Protein AF-F7NVL4-F1 (afdb_monomer)

Nearest PDB structures (foldseek):
  7sqc-assembly1_1H  TM=3.512E-01  e=6.253E+00  Chlamydomonas reinhardtii

Secondary structure (DSSP, 8-state):
------------------HHHHHHHHHHHHHHHHHHHHHHHHHHHHHHHHHHHHTTS--HHHHHHHHHHHHHHHHHHHHHHHTPPP-HHHHHHHHHHHHHHHHHHHHTTTGGGTT---TTHHHHHHHHHHHHHHHHHHHHHHHHHHHHHHTT--TTT--HHHHHHHHHHHHHHHHHHHHHHTT--

Solvent-accessible surface area (backbone atoms only — not comparable to full-atom values): 10406 Å² total; per-residue (Å²): 134,90,82,87,89,83,84,87,84,81,88,74,74,78,77,82,82,57,69,66,62,56,51,52,49,52,52,54,52,48,52,54,53,51,51,48,49,53,54,47,50,52,52,28,53,54,44,11,52,53,26,21,56,44,29,65,56,96,42,82,70,58,37,54,53,54,43,50,51,46,48,52,52,49,52,44,53,48,22,58,74,68,73,44,82,76,50,69,69,47,48,52,52,44,52,51,48,46,49,63,72,39,43,70,69,68,52,70,77,54,70,82,59,69,74,46,82,44,89,78,65,30,56,58,58,47,28,55,49,36,13,34,50,38,7,5,50,39,26,9,54,40,53,51,50,49,54,40,42,74,73,72,50,53,68,86,74,65,5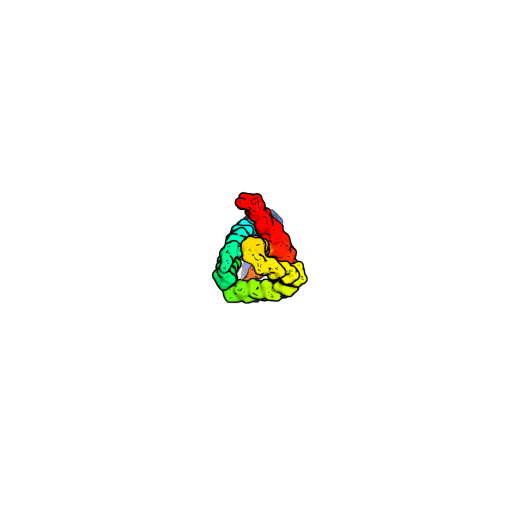5,52,81,80,43,48,66,59,33,54,54,35,25,57,51,20,36,53,55,42,52,53,62,62,74,80,109

Structure (mmCIF, N/CA/C/O backbone):
data_AF-F7NVL4-F1
#
_entry.id   AF-F7NVL4-F1
#
loop_
_atom_site.group_PDB
_atom_site.id
_atom_site.type_symbol
_atom_site.label_atom_id
_atom_site.label_alt_id
_atom_site.label_comp_id
_atom_site.label_asym_id
_atom_site.label_entity_id
_atom_site.label_seq_id
_atom_site.pdbx_PDB_ins_code
_atom_site.Cartn_x
_atom_site.Cartn_y
_atom_site.Cartn_z
_atom_site.occupancy
_atom_site.B_iso_or_equiv
_atom_site.auth_seq_id
_atom_site.auth_comp_id
_atom_site.auth_asym_id
_atom_site.auth_atom_id
_atom_site.pdbx_PDB_model_num
ATOM 1 N N . MET A 1 1 ? -62.373 -8.775 58.677 1.00 40.28 1 MET A N 1
ATOM 2 C CA . MET A 1 1 ? -60.902 -8.661 58.620 1.00 40.28 1 MET A CA 1
ATOM 3 C C . MET A 1 1 ? -60.570 -8.163 57.212 1.00 40.28 1 MET A C 1
ATOM 5 O O . MET A 1 1 ? -60.833 -8.901 56.279 1.00 40.28 1 MET A O 1
ATOM 9 N N . THR A 1 2 ? -60.452 -6.839 56.996 1.00 40.50 2 THR A N 1
ATOM 10 C CA . THR A 1 2 ? -59.167 -6.074 56.936 1.00 40.50 2 THR A CA 1
ATOM 11 C C . THR A 1 2 ? -58.253 -6.607 55.821 1.00 40.50 2 THR A C 1
ATOM 13 O O . THR A 1 2 ? -57.966 -7.793 55.857 1.00 40.50 2 THR A O 1
ATOM 16 N N . ASN A 1 3 ? -57.697 -5.898 54.831 1.00 35.91 3 ASN A N 1
ATOM 17 C CA . ASN A 1 3 ? -57.503 -4.490 54.429 1.00 35.91 3 ASN A CA 1
ATOM 18 C C . ASN A 1 3 ? -57.054 -4.545 52.931 1.00 35.91 3 ASN A C 1
ATOM 20 O O . ASN A 1 3 ? -56.389 -5.502 52.559 1.00 35.91 3 ASN A O 1
ATOM 24 N N . ALA A 1 4 ? -57.566 -3.724 52.004 1.00 42.12 4 ALA A N 1
ATOM 25 C CA . ALA A 1 4 ? -57.035 -2.439 51.497 1.00 42.12 4 ALA A CA 1
ATOM 26 C C . ALA A 1 4 ? -55.799 -2.474 50.547 1.00 42.12 4 ALA A C 1
ATOM 28 O O . ALA A 1 4 ? -54.741 -2.936 50.953 1.00 42.12 4 ALA A O 1
ATOM 29 N N . LYS A 1 5 ? -55.939 -1.761 49.397 1.00 41.91 5 LYS A N 1
ATOM 30 C CA . LYS A 1 5 ? -54.903 -1.063 48.568 1.00 41.91 5 LYS A CA 1
ATOM 31 C C . LYS A 1 5 ? -53.938 -1.960 47.744 1.00 41.91 5 LYS A C 1
ATOM 33 O O . LYS A 1 5 ? -53.517 -2.982 48.246 1.00 41.91 5 LYS A O 1
ATOM 38 N N . THR A 1 6 ? -53.535 -1.704 46.485 1.00 40.12 6 THR A N 1
ATOM 39 C CA . THR A 1 6 ? -53.201 -0.468 45.729 1.00 40.12 6 THR A CA 1
ATOM 40 C C . THR A 1 6 ? -52.956 -0.792 44.228 1.00 40.12 6 THR A C 1
ATOM 42 O O . THR A 1 6 ? -52.369 -1.823 43.930 1.00 40.12 6 THR A O 1
ATOM 45 N N . ALA A 1 7 ? -53.373 0.126 43.342 1.00 37.78 7 ALA A N 1
ATOM 46 C CA . ALA A 1 7 ? -52.841 0.579 42.031 1.00 37.78 7 ALA A CA 1
ATOM 47 C C . ALA A 1 7 ? -51.792 -0.226 41.192 1.00 37.78 7 ALA A C 1
ATOM 49 O O . ALA A 1 7 ? -50.692 -0.481 41.666 1.00 37.78 7 ALA A O 1
ATOM 50 N N . THR A 1 8 ? -52.184 -0.496 39.923 1.00 46.06 8 THR A N 1
ATOM 51 C CA . THR A 1 8 ? -51.547 -0.364 38.561 1.00 46.06 8 THR A CA 1
ATOM 52 C C . THR A 1 8 ? -50.021 -0.107 38.407 1.00 46.06 8 THR A C 1
ATOM 54 O O . THR A 1 8 ? -49.471 0.537 39.294 1.00 46.06 8 THR A O 1
ATOM 57 N N . PRO A 1 9 ? -49.326 -0.462 37.275 1.00 46.94 9 PRO A N 1
ATOM 58 C CA . PRO A 1 9 ? -49.705 -0.064 35.897 1.00 46.94 9 PRO A CA 1
ATOM 59 C C . PRO A 1 9 ? -49.280 -0.965 34.690 1.00 46.94 9 PRO A C 1
ATOM 61 O O . PRO A 1 9 ? -48.388 -1.800 34.768 1.00 46.94 9 PRO A O 1
ATOM 64 N N . ASP A 1 10 ? -49.948 -0.717 33.557 1.00 39.06 10 ASP A N 1
ATOM 65 C CA . ASP A 1 10 ? -49.366 -0.553 32.209 1.00 39.06 10 ASP A CA 1
ATOM 66 C C . ASP A 1 10 ? -48.523 -1.698 31.609 1.00 39.06 10 ASP A C 1
ATOM 68 O O . ASP A 1 10 ? -47.296 -1.747 31.693 1.00 39.06 10 ASP A O 1
ATOM 72 N N . THR A 1 11 ? -49.208 -2.603 30.903 1.00 40.28 11 THR A N 1
ATOM 73 C CA . THR A 1 11 ? -48.591 -3.407 29.843 1.00 40.28 11 THR A CA 1
ATOM 74 C C . THR A 1 11 ? -48.327 -2.484 28.656 1.00 40.28 11 THR A C 1
ATOM 76 O O . THR A 1 11 ? -49.149 -2.379 27.751 1.00 40.28 11 THR A O 1
ATOM 79 N N . ALA A 1 12 ? -47.186 -1.793 28.688 1.00 37.97 12 ALA A N 1
ATOM 80 C CA . ALA A 1 12 ? -46.678 -1.047 27.550 1.00 37.97 12 ALA A CA 1
ATOM 81 C C . ALA A 1 12 ? -46.397 -2.032 26.407 1.00 37.97 12 ALA A C 1
ATOM 83 O O . ALA A 1 12 ? -45.397 -2.756 26.393 1.00 37.97 12 ALA A O 1
ATOM 84 N N . GLU A 1 13 ? -47.329 -2.069 25.461 1.00 44.28 13 GLU A N 1
ATOM 85 C CA . GLU A 1 13 ? -47.136 -2.595 24.122 1.00 44.28 13 GLU A CA 1
ATOM 86 C C . GLU A 1 13 ? -45.814 -2.043 23.586 1.00 44.28 13 GLU A C 1
ATOM 88 O O . GLU A 1 13 ? -45.636 -0.838 23.416 1.00 44.28 13 GLU A O 1
ATOM 93 N N . THR A 1 14 ? -44.846 -2.928 23.361 1.00 44.28 14 THR A N 1
ATOM 94 C CA . THR A 1 14 ? -43.640 -2.578 22.614 1.00 44.28 14 THR A CA 1
ATOM 95 C C . THR A 1 14 ? -44.103 -2.192 21.209 1.00 44.28 14 THR A C 1
ATOM 97 O O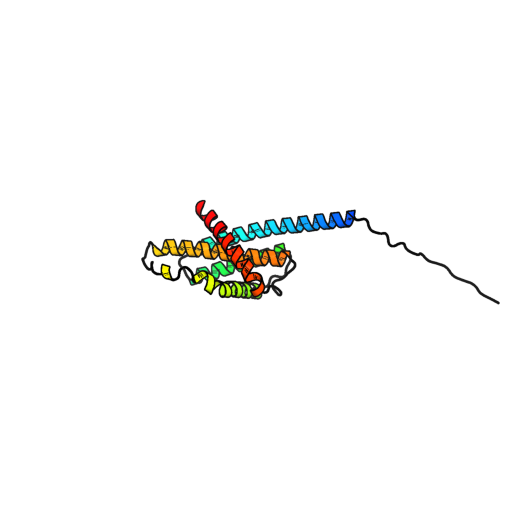 . THR A 1 14 ? -44.603 -3.072 20.502 1.00 44.28 14 THR A O 1
ATOM 100 N N . PRO A 1 15 ? -43.990 -0.925 20.766 1.00 47.47 15 PRO A N 1
ATOM 101 C CA . PRO A 1 15 ? -44.404 -0.589 19.421 1.00 47.47 15 PRO A CA 1
ATOM 102 C C . PRO A 1 15 ? -43.377 -1.212 18.481 1.00 47.47 15 PRO A C 1
ATOM 104 O O . PRO A 1 15 ? -42.202 -0.838 18.484 1.00 47.47 15 PRO A O 1
ATOM 107 N N . LEU A 1 16 ? -43.830 -2.181 17.689 1.00 51.97 16 LEU A N 1
ATOM 108 C CA . LEU A 1 16 ? -43.172 -2.632 16.470 1.00 51.97 16 LEU A CA 1
ATOM 109 C C . LEU A 1 16 ? -42.871 -1.394 15.610 1.00 51.97 16 LEU A C 1
ATOM 111 O O . LEU A 1 16 ? -43.758 -0.861 14.946 1.00 51.97 16 LEU A O 1
ATOM 115 N N . LYS A 1 17 ? -41.630 -0.900 15.650 1.00 52.94 17 LYS A N 1
ATOM 116 C CA . LYS A 1 17 ? -41.171 0.175 14.768 1.00 52.94 17 LYS A CA 1
ATOM 117 C C . LYS A 1 17 ? -40.921 -0.385 13.363 1.00 52.94 17 LYS A C 1
ATOM 119 O O . LYS A 1 17 ? -39.893 -0.983 13.072 1.00 52.94 17 LYS A O 1
ATOM 124 N N . THR A 1 18 ? -41.974 -0.244 12.565 1.00 56.81 18 THR A N 1
ATOM 125 C CA . THR A 1 18 ? -42.145 -0.165 11.107 1.00 56.81 18 THR A CA 1
ATOM 126 C C . THR A 1 18 ? -40.879 -0.182 10.230 1.00 56.81 18 THR A C 1
ATOM 128 O O . THR A 1 18 ? -39.996 0.661 10.362 1.00 56.81 18 THR A O 1
ATOM 131 N N . GLY A 1 19 ? -40.859 -1.077 9.230 1.00 57.38 19 GLY A N 1
ATOM 132 C CA . GLY A 1 19 ? -39.749 -1.326 8.292 1.00 57.38 19 GLY A CA 1
ATOM 133 C C . GLY A 1 19 ? -39.229 -0.136 7.468 1.00 57.38 19 GLY A C 1
ATOM 134 O O . GLY A 1 19 ? -38.111 -0.211 6.971 1.00 57.38 19 GLY A O 1
ATOM 135 N N . ALA A 1 20 ? -39.950 0.985 7.399 1.00 58.03 20 ALA A N 1
ATOM 136 C CA . ALA A 1 20 ? -39.504 2.193 6.697 1.00 58.03 20 ALA A CA 1
ATOM 137 C C . ALA A 1 20 ? -38.276 2.865 7.355 1.00 58.03 20 ALA A C 1
ATOM 139 O O . ALA A 1 20 ? -37.401 3.378 6.661 1.00 58.03 20 ALA A O 1
ATOM 140 N N . GLU A 1 21 ? -38.161 2.824 8.689 1.00 59.00 21 GLU A N 1
ATOM 141 C CA . GLU A 1 21 ? -36.993 3.373 9.405 1.00 59.00 21 GLU A CA 1
ATOM 142 C C . GLU A 1 21 ? -35.744 2.493 9.204 1.00 59.00 21 GLU A C 1
ATOM 144 O O . GLU A 1 21 ? -34.621 2.996 9.120 1.00 59.00 21 GLU A O 1
ATOM 149 N N . ALA A 1 22 ? -35.936 1.175 9.072 1.00 60.22 22 ALA A N 1
ATOM 150 C CA . ALA A 1 22 ? -34.866 0.228 8.767 1.00 60.22 22 ALA A CA 1
ATOM 151 C C . ALA A 1 22 ? -34.377 0.374 7.315 1.00 60.22 22 ALA A C 1
ATOM 153 O O . ALA A 1 22 ? -33.172 0.401 7.079 1.00 60.22 22 ALA A O 1
ATOM 154 N N . GLU A 1 23 ? -35.290 0.545 6.356 1.00 61.62 23 GLU A N 1
ATOM 155 C CA . GLU A 1 23 ? -34.968 0.785 4.942 1.00 61.62 23 GLU A CA 1
ATOM 156 C C . GLU A 1 23 ? -34.217 2.111 4.737 1.00 61.62 23 GLU A C 1
ATOM 158 O O . GLU A 1 23 ? -33.218 2.155 4.016 1.00 61.62 23 GLU A O 1
ATOM 163 N N . GLN A 1 24 ? -34.622 3.177 5.435 1.00 67.31 24 GLN A N 1
ATOM 164 C CA . GLN A 1 24 ? -33.960 4.481 5.368 1.00 67.31 24 GLN A CA 1
ATOM 165 C C . GLN A 1 24 ? -32.568 4.474 6.018 1.00 67.31 24 GLN A C 1
ATOM 167 O O . GLN A 1 24 ? -31.640 5.109 5.504 1.00 67.31 24 GLN A O 1
ATOM 172 N N . LYS A 1 25 ? -32.382 3.726 7.115 1.00 69.56 25 LYS A N 1
ATOM 173 C CA . LYS A 1 25 ? -31.061 3.524 7.725 1.00 69.56 25 LYS A CA 1
ATOM 174 C C . LYS A 1 25 ? -30.133 2.762 6.779 1.00 69.56 25 LYS A C 1
ATOM 176 O O . LYS A 1 25 ? -28.999 3.186 6.595 1.00 69.56 25 LYS A O 1
ATOM 181 N N . VAL A 1 26 ? -30.624 1.702 6.134 1.00 73.12 26 VAL A N 1
ATOM 182 C CA . VAL A 1 26 ? -29.843 0.911 5.170 1.00 73.12 26 VAL A CA 1
ATOM 183 C C . VAL A 1 26 ? -29.441 1.751 3.954 1.00 73.12 26 VAL A C 1
ATOM 185 O O . VAL A 1 26 ? -28.270 1.737 3.591 1.00 73.12 26 VAL A O 1
ATOM 188 N N . GLN A 1 27 ? -30.347 2.551 3.383 1.00 71.38 27 GLN A N 1
ATOM 189 C CA . GLN A 1 27 ? -30.032 3.430 2.246 1.00 71.38 27 GLN A CA 1
ATOM 190 C C . GLN A 1 27 ? -29.035 4.540 2.601 1.00 71.38 27 GLN A C 1
ATOM 192 O O . GLN A 1 27 ? -28.121 4.822 1.830 1.00 71.38 27 GLN A O 1
ATOM 197 N N . THR A 1 28 ? -29.174 5.154 3.779 1.00 73.56 28 THR A N 1
ATOM 198 C CA . THR A 1 28 ? -28.249 6.204 4.236 1.00 73.56 28 THR A CA 1
ATOM 199 C C . THR A 1 28 ? -26.859 5.628 4.512 1.00 73.56 28 THR A C 1
ATOM 201 O O . THR A 1 28 ? -25.849 6.227 4.157 1.00 73.56 28 THR A O 1
ATOM 204 N N . GLU A 1 29 ? -26.795 4.441 5.114 1.00 69.75 29 GLU A N 1
ATOM 205 C CA . GLU A 1 29 ? -25.545 3.741 5.415 1.00 69.75 29 GLU A CA 1
ATOM 206 C C . GLU A 1 29 ? -24.859 3.245 4.129 1.00 69.75 29 GLU A C 1
ATOM 208 O O . GLU A 1 29 ? -23.649 3.404 3.987 1.00 69.75 29 GLU A O 1
ATOM 213 N N . GLN A 1 30 ? -25.624 2.758 3.144 1.00 66.88 30 GLN A N 1
ATOM 214 C CA . GLN A 1 30 ? -25.121 2.386 1.815 1.00 66.88 30 GLN A CA 1
ATOM 215 C C . GLN A 1 30 ? -24.569 3.587 1.036 1.00 66.88 30 GLN A C 1
ATOM 217 O O . GLN A 1 30 ? -23.455 3.500 0.527 1.00 66.88 30 GLN A O 1
ATOM 222 N N . ALA A 1 31 ? -25.284 4.716 1.000 1.00 68.00 31 ALA A N 1
ATOM 223 C CA . ALA A 1 31 ? -24.820 5.926 0.316 1.00 68.00 31 ALA A CA 1
ATOM 224 C C . ALA A 1 31 ? -23.519 6.481 0.927 1.00 68.00 31 ALA A C 1
ATOM 226 O O . ALA A 1 31 ? -22.616 6.893 0.206 1.00 68.00 31 ALA A O 1
ATOM 227 N N . VAL A 1 32 ? -23.382 6.433 2.258 1.00 71.94 32 VAL A N 1
ATOM 228 C CA . VAL A 1 32 ? -22.152 6.851 2.955 1.00 71.94 32 VAL A CA 1
ATOM 229 C C . VAL A 1 32 ? -20.982 5.901 2.669 1.00 71.94 32 VAL A C 1
ATOM 231 O O . VAL A 1 32 ? -19.838 6.347 2.588 1.00 71.94 32 VAL A O 1
ATOM 234 N N . VAL A 1 33 ? -21.233 4.596 2.530 1.00 73.56 33 VAL A N 1
ATOM 235 C CA . VAL A 1 33 ? -20.196 3.617 2.160 1.00 73.56 33 VAL A CA 1
ATOM 236 C C . VAL A 1 33 ? -19.752 3.806 0.707 1.00 73.56 33 VAL A C 1
ATOM 238 O O . VAL A 1 33 ? -18.557 3.736 0.427 1.00 73.56 33 VAL A O 1
ATOM 241 N N . GLU A 1 34 ? -20.687 4.076 -0.203 1.00 74.44 34 GLU A N 1
ATOM 242 C CA . GLU A 1 34 ? -20.402 4.320 -1.620 1.00 74.44 34 GLU A CA 1
ATOM 243 C C . GLU A 1 34 ? -19.575 5.601 -1.828 1.00 74.44 34 GLU A C 1
ATOM 245 O O . GLU A 1 34 ? -18.561 5.563 -2.526 1.00 74.44 34 GLU A O 1
ATOM 250 N N . ASP A 1 35 ? -19.924 6.692 -1.138 1.00 76.81 35 ASP A N 1
ATOM 251 C CA . ASP A 1 35 ? -19.198 7.971 -1.193 1.00 76.81 35 ASP A CA 1
ATOM 252 C C . ASP A 1 35 ? -17.752 7.841 -0.676 1.00 76.81 35 ASP A C 1
ATOM 254 O O . ASP A 1 35 ? -16.789 8.186 -1.366 1.00 76.81 35 ASP A O 1
ATOM 258 N N . LYS A 1 36 ? -17.569 7.198 0.488 1.00 83.81 36 LYS A N 1
ATOM 259 C CA . LYS A 1 36 ? -16.231 6.883 1.026 1.00 83.81 36 LYS A CA 1
ATOM 260 C C . LYS A 1 36 ? -15.409 6.009 0.083 1.00 83.81 36 LYS A C 1
ATOM 262 O O . LYS A 1 36 ? -14.192 6.169 -0.002 1.00 83.81 36 LYS A O 1
ATOM 267 N N . SER A 1 37 ? -16.055 5.072 -0.613 1.00 83.06 37 SER A N 1
ATOM 268 C CA . SER A 1 37 ? -15.380 4.195 -1.570 1.00 83.06 37 SER A CA 1
ATOM 269 C C . SER A 1 37 ? -14.854 4.984 -2.770 1.00 83.06 37 SER A C 1
ATOM 271 O O . SER A 1 37 ? -13.703 4.793 -3.166 1.00 83.06 37 SER A O 1
ATOM 273 N N . ALA A 1 38 ? -15.648 5.916 -3.304 1.00 88.81 38 ALA A N 1
ATOM 274 C CA . ALA A 1 38 ? -15.247 6.776 -4.413 1.00 88.81 38 ALA A CA 1
ATOM 275 C C . ALA A 1 38 ? -14.080 7.707 -4.037 1.00 88.81 38 ALA A C 1
ATOM 277 O O . ALA A 1 38 ? -13.087 7.770 -4.771 1.00 88.81 38 ALA A O 1
ATOM 278 N N . GLU A 1 39 ? -14.156 8.362 -2.872 1.00 92.56 39 GLU A N 1
ATOM 279 C CA . GLU A 1 39 ? -13.087 9.221 -2.344 1.00 92.56 39 GLU A CA 1
ATOM 280 C C . GLU A 1 39 ? -11.779 8.433 -2.161 1.00 92.56 39 GLU A C 1
ATOM 282 O O . GLU A 1 39 ? -10.713 8.828 -2.650 1.00 92.56 39 GLU A O 1
ATOM 287 N N . ALA A 1 40 ? -11.862 7.263 -1.521 1.00 94.25 40 ALA A N 1
ATOM 288 C CA . ALA A 1 40 ? -10.717 6.389 -1.313 1.00 94.25 40 ALA A CA 1
ATOM 289 C C . ALA A 1 40 ? -10.094 5.931 -2.640 1.00 94.25 40 ALA A C 1
ATOM 291 O O . ALA A 1 40 ? -8.869 5.881 -2.776 1.00 94.25 40 ALA A O 1
ATOM 292 N N . GLU A 1 41 ? -10.906 5.615 -3.649 1.00 94.25 41 GLU A N 1
ATOM 293 C CA . GLU A 1 41 ? -10.399 5.220 -4.959 1.00 94.25 41 GLU A CA 1
ATOM 294 C C . GLU A 1 41 ? -9.639 6.332 -5.688 1.00 94.25 41 GLU A C 1
ATOM 296 O O . GLU A 1 41 ? -8.590 6.066 -6.289 1.00 94.25 41 GLU A O 1
ATOM 301 N N . GLU A 1 42 ? -10.151 7.563 -5.665 1.00 95.12 42 GLU A N 1
ATOM 302 C CA . GLU A 1 42 ? -9.453 8.714 -6.238 1.00 95.12 42 GLU A CA 1
ATOM 303 C C . GLU A 1 42 ? -8.102 8.921 -5.548 1.00 95.12 42 GLU A C 1
ATOM 305 O O . GLU A 1 42 ? -7.063 9.062 -6.208 1.00 95.12 42 GLU A O 1
ATOM 310 N N . LEU A 1 43 ? -8.103 8.845 -4.218 1.00 96.38 43 LEU A N 1
ATOM 311 C CA . LEU A 1 43 ? -6.913 8.994 -3.400 1.00 96.38 43 LEU A CA 1
ATOM 312 C C . LEU A 1 43 ? -5.843 7.952 -3.749 1.00 96.38 43 LEU A C 1
ATOM 314 O O . LEU A 1 43 ? -4.669 8.301 -3.925 1.00 96.38 43 LEU A O 1
ATOM 318 N N . ILE A 1 44 ? -6.244 6.689 -3.912 1.00 97.44 44 ILE A N 1
ATOM 319 C CA . ILE A 1 44 ? -5.351 5.592 -4.306 1.00 97.44 44 ILE A CA 1
ATOM 320 C C . ILE A 1 44 ? -4.768 5.841 -5.695 1.00 97.44 44 ILE A C 1
ATOM 322 O O . ILE A 1 44 ? -3.554 5.717 -5.881 1.00 97.44 44 ILE A O 1
ATOM 326 N N . ARG A 1 45 ? -5.596 6.219 -6.679 1.00 95.56 45 ARG A N 1
ATOM 327 C CA . ARG A 1 45 ? -5.133 6.504 -8.049 1.00 95.56 45 ARG A CA 1
ATOM 328 C C . ARG A 1 45 ? -4.097 7.627 -8.056 1.00 95.56 45 ARG A C 1
ATOM 330 O O . ARG A 1 45 ? -3.019 7.459 -8.626 1.00 95.56 45 ARG A O 1
ATOM 337 N N . LYS A 1 46 ? -4.366 8.721 -7.342 1.00 95.62 46 LYS A N 1
ATOM 338 C CA . LYS A 1 46 ? -3.454 9.865 -7.217 1.00 95.62 46 LYS A CA 1
ATOM 339 C C . LYS A 1 46 ? -2.089 9.471 -6.647 1.00 95.62 46 LYS A C 1
ATOM 341 O O . LYS A 1 46 ? -1.061 9.821 -7.227 1.00 95.62 46 LYS A O 1
ATOM 346 N N . HIS A 1 47 ? -2.058 8.721 -5.545 1.00 96.06 47 HIS A N 1
ATOM 347 C CA . HIS A 1 47 ? -0.796 8.283 -4.935 1.00 96.06 47 HIS A CA 1
ATOM 348 C C . HIS A 1 47 ? -0.069 7.247 -5.791 1.00 96.06 47 HIS A C 1
ATOM 350 O O . HIS A 1 47 ? 1.157 7.256 -5.850 1.00 96.06 47 HIS A O 1
ATOM 356 N N . SER A 1 48 ? -0.807 6.408 -6.519 1.00 94.62 48 SER A N 1
ATOM 357 C CA . SER A 1 48 ? -0.228 5.462 -7.477 1.00 94.62 48 SER A CA 1
ATOM 358 C C . SER A 1 48 ? 0.495 6.186 -8.616 1.00 94.62 48 SER A C 1
ATOM 360 O O . SER A 1 48 ? 1.601 5.800 -8.987 1.00 94.62 48 SER A O 1
ATOM 362 N N . TYR A 1 49 ? -0.074 7.274 -9.138 1.00 93.50 49 TYR A N 1
ATOM 363 C CA . TYR A 1 49 ? 0.592 8.097 -10.151 1.00 93.50 49 TYR A CA 1
ATOM 364 C C . TYR A 1 49 ? 1.793 8.859 -9.588 1.00 93.50 49 TYR A C 1
ATOM 366 O O . TYR A 1 49 ? 2.847 8.884 -10.221 1.00 93.50 49 TYR A O 1
ATOM 374 N N . ALA A 1 50 ? 1.682 9.402 -8.372 1.00 92.00 50 ALA A N 1
ATOM 375 C CA . ALA A 1 50 ? 2.818 10.025 -7.695 1.00 92.00 50 ALA A CA 1
ATOM 376 C C . ALA A 1 50 ? 3.977 9.028 -7.497 1.00 92.00 50 ALA A C 1
ATOM 378 O O . ALA A 1 50 ? 5.125 9.342 -7.808 1.00 92.00 50 ALA A O 1
ATOM 379 N N . ALA A 1 51 ? 3.676 7.802 -7.057 1.00 90.25 51 ALA A N 1
ATOM 380 C CA . ALA A 1 51 ? 4.655 6.728 -6.900 1.00 90.25 51 ALA A CA 1
ATOM 381 C C . ALA A 1 51 ? 5.293 6.318 -8.235 1.00 90.25 51 ALA A C 1
ATOM 383 O O . ALA A 1 51 ? 6.501 6.090 -8.300 1.00 90.25 51 ALA A O 1
ATOM 384 N N . ALA A 1 52 ? 4.510 6.271 -9.316 1.00 88.38 52 ALA A N 1
ATOM 385 C CA . ALA A 1 52 ? 5.044 6.020 -10.649 1.00 88.38 52 ALA A CA 1
ATOM 386 C C . ALA A 1 52 ? 6.032 7.112 -11.099 1.00 88.38 52 ALA A C 1
ATOM 388 O O . ALA A 1 52 ? 7.027 6.802 -11.755 1.00 88.38 52 ALA A O 1
ATOM 389 N N . GLY A 1 53 ? 5.798 8.368 -10.702 1.00 85.25 53 GLY A N 1
ATOM 390 C CA . GLY A 1 53 ? 6.709 9.487 -10.950 1.00 85.25 53 GLY A CA 1
ATOM 391 C C . GLY A 1 53 ? 8.033 9.390 -10.183 1.00 85.25 53 GLY A C 1
ATOM 392 O O . GLY A 1 53 ? 9.077 9.709 -10.745 1.00 85.25 53 GLY A O 1
ATOM 393 N N . VAL A 1 54 ? 8.022 8.892 -8.939 1.00 80.06 54 VAL A N 1
ATOM 394 C CA . VAL A 1 54 ? 9.254 8.696 -8.142 1.00 80.06 54 VAL A CA 1
ATOM 395 C C . VAL A 1 54 ? 10.200 7.687 -8.795 1.00 80.06 54 VAL A C 1
ATOM 397 O O . VAL A 1 54 ? 11.407 7.895 -8.773 1.00 80.06 54 VAL A O 1
ATOM 400 N N . GLY A 1 55 ? 9.672 6.656 -9.465 1.00 65.69 55 GLY A N 1
ATOM 401 C CA . GLY A 1 55 ? 10.474 5.657 -10.190 1.00 65.69 55 GLY A CA 1
ATOM 402 C C . GLY A 1 55 ? 11.302 6.194 -11.372 1.00 65.69 55 GLY A C 1
ATOM 403 O O . GLY A 1 55 ? 12.019 5.420 -12.005 1.00 65.69 55 GLY A O 1
ATOM 404 N N . LEU A 1 56 ? 11.202 7.493 -11.683 1.00 67.31 56 LEU A N 1
ATOM 405 C CA . LEU A 1 56 ? 11.996 8.180 -12.705 1.00 67.31 56 LEU A CA 1
ATOM 406 C C . LEU A 1 56 ? 13.268 8.840 -12.146 1.00 67.31 56 LEU A C 1
ATOM 408 O O . LEU A 1 56 ? 14.113 9.277 -12.929 1.00 67.31 56 LEU A O 1
ATOM 412 N N . ILE A 1 57 ? 13.409 8.938 -10.821 1.00 68.81 57 ILE A N 1
ATOM 413 C CA . ILE A 1 57 ? 14.594 9.510 -10.177 1.00 68.81 57 ILE A CA 1
ATOM 414 C C . ILE A 1 57 ? 15.684 8.423 -10.144 1.00 68.81 57 ILE A C 1
ATOM 416 O O . ILE A 1 57 ? 15.432 7.319 -9.683 1.00 68.81 57 ILE A O 1
ATOM 420 N N . PRO A 1 58 ? 16.905 8.670 -10.651 1.00 60.25 58 PRO A N 1
ATOM 421 C CA . PRO A 1 58 ? 17.952 7.650 -10.712 1.00 60.25 58 PRO A CA 1
ATOM 422 C C . PRO A 1 58 ? 18.769 7.571 -9.405 1.00 60.25 58 PRO A C 1
ATOM 424 O O . PRO A 1 58 ? 19.999 7.511 -9.456 1.00 60.25 58 PRO A O 1
ATOM 427 N N . ILE A 1 59 ? 18.128 7.619 -8.225 1.00 71.69 59 ILE A N 1
ATOM 428 C CA . ILE A 1 59 ? 18.820 7.594 -6.921 1.00 71.69 59 ILE A CA 1
ATOM 429 C C . ILE A 1 59 ? 18.227 6.488 -6.025 1.00 71.69 59 ILE A C 1
ATOM 431 O O . ILE A 1 59 ? 17.300 6.749 -5.256 1.00 71.69 59 ILE A O 1
ATOM 435 N N . PRO A 1 60 ? 18.838 5.285 -6.003 1.00 59.03 60 PRO A N 1
ATOM 436 C CA . PRO A 1 60 ? 18.251 4.080 -5.405 1.00 59.03 60 PRO A CA 1
ATOM 437 C C . PRO A 1 60 ? 17.715 4.216 -3.970 1.00 59.03 60 PRO A C 1
ATOM 439 O O . PRO A 1 60 ? 16.708 3.607 -3.618 1.00 59.03 60 PRO A O 1
ATOM 442 N N . TRP A 1 61 ? 18.381 5.002 -3.119 1.00 68.50 61 TRP A N 1
ATOM 443 C CA . TRP A 1 61 ? 17.975 5.188 -1.719 1.00 68.50 61 TRP A CA 1
ATOM 444 C C . TRP A 1 61 ? 16.849 6.210 -1.548 1.00 68.50 61 TRP A C 1
ATOM 446 O O . TRP A 1 61 ? 15.995 6.054 -0.676 1.00 68.50 61 TRP A O 1
ATOM 456 N N . VAL A 1 62 ? 16.842 7.251 -2.381 1.00 68.94 62 VAL A N 1
ATOM 457 C CA . VAL A 1 62 ? 15.827 8.311 -2.336 1.00 68.94 62 VAL A CA 1
ATOM 458 C C . VAL A 1 62 ? 14.497 7.770 -2.843 1.00 68.94 62 VAL A C 1
ATOM 460 O O . VAL A 1 62 ? 13.458 8.067 -2.256 1.00 68.94 62 VAL A O 1
ATOM 463 N N . ASP A 1 63 ? 14.539 6.903 -3.852 1.00 71.19 63 ASP A N 1
ATOM 464 C CA . ASP A 1 63 ? 13.347 6.304 -4.445 1.00 71.19 63 ASP A CA 1
ATOM 465 C C . ASP A 1 63 ? 12.576 5.469 -3.415 1.00 71.19 63 ASP A C 1
ATOM 467 O O . ASP A 1 63 ? 11.358 5.586 -3.303 1.00 71.19 63 ASP A O 1
ATOM 471 N N . PHE A 1 64 ? 13.275 4.682 -2.588 1.00 77.44 64 PHE A N 1
ATOM 472 C CA . PHE A 1 64 ? 12.635 3.856 -1.560 1.00 77.44 64 PHE A CA 1
ATOM 473 C C . PHE A 1 64 ? 11.990 4.688 -0.443 1.00 77.44 64 PHE A C 1
ATOM 475 O O . PHE A 1 64 ? 10.866 4.401 -0.021 1.00 77.44 64 PHE A O 1
ATOM 482 N N . ILE A 1 65 ? 12.675 5.739 0.022 1.00 84.62 65 ILE A N 1
ATOM 483 C CA . ILE A 1 65 ? 12.143 6.650 1.047 1.00 84.62 65 ILE A CA 1
ATOM 484 C C . ILE A 1 65 ? 10.937 7.410 0.494 1.00 84.62 65 ILE A C 1
ATOM 486 O O . ILE A 1 65 ? 9.902 7.473 1.155 1.00 84.62 65 ILE A O 1
ATOM 490 N N . GLY A 1 66 ? 11.044 7.936 -0.728 1.00 86.38 66 GLY A N 1
ATOM 491 C CA . GLY A 1 66 ? 9.959 8.641 -1.404 1.00 86.38 66 GLY A CA 1
ATOM 492 C C . GLY A 1 66 ? 8.730 7.756 -1.603 1.00 86.38 66 GLY A C 1
ATOM 493 O O . GLY A 1 66 ? 7.624 8.152 -1.242 1.00 86.38 66 GLY A O 1
ATOM 494 N N . LEU A 1 67 ? 8.916 6.529 -2.098 1.00 85.94 67 LEU A N 1
ATOM 495 C CA . LEU A 1 67 ? 7.830 5.559 -2.266 1.00 85.94 67 LEU A CA 1
ATOM 496 C C . LEU A 1 67 ? 7.173 5.196 -0.934 1.00 85.94 67 LEU A C 1
ATOM 498 O O . LEU A 1 67 ? 5.946 5.201 -0.836 1.00 85.94 67 LEU A O 1
ATOM 502 N N . THR A 1 68 ? 7.973 4.931 0.099 1.00 89.38 68 THR A N 1
ATOM 503 C CA . THR A 1 68 ? 7.449 4.615 1.433 1.00 89.38 68 THR A CA 1
ATOM 504 C C . THR A 1 68 ? 6.659 5.796 1.992 1.00 89.38 68 THR A C 1
ATOM 506 O O . THR A 1 68 ? 5.550 5.609 2.482 1.00 89.38 68 THR A O 1
ATOM 509 N N . ALA A 1 69 ? 7.170 7.023 1.864 1.00 92.62 69 ALA A N 1
ATOM 510 C CA . ALA A 1 69 ? 6.472 8.225 2.311 1.00 92.62 69 ALA A CA 1
ATOM 511 C C . ALA A 1 69 ? 5.130 8.415 1.584 1.00 92.62 69 ALA A C 1
ATOM 513 O O . ALA A 1 69 ? 4.125 8.719 2.226 1.00 92.62 69 ALA A O 1
ATOM 514 N N . ILE A 1 70 ? 5.086 8.183 0.267 1.00 94.50 70 ILE A N 1
ATOM 515 C CA . ILE A 1 70 ? 3.848 8.236 -0.526 1.00 94.50 70 ILE A CA 1
ATOM 516 C C . ILE A 1 70 ? 2.841 7.194 -0.034 1.00 94.50 70 ILE A C 1
ATOM 518 O O . ILE A 1 70 ? 1.675 7.524 0.175 1.00 94.50 70 ILE A O 1
ATOM 522 N N . GLN A 1 71 ? 3.278 5.952 0.179 1.00 94.12 71 GLN A N 1
ATOM 523 C CA . GLN A 1 71 ? 2.403 4.871 0.634 1.00 94.12 71 GLN A CA 1
ATOM 524 C C . GLN A 1 71 ? 1.880 5.122 2.052 1.00 94.12 71 GLN A C 1
ATOM 526 O O . GLN A 1 71 ? 0.691 4.964 2.298 1.00 94.12 71 GLN A O 1
ATOM 531 N N . ILE A 1 72 ? 2.730 5.574 2.975 1.00 96.94 72 ILE A N 1
ATOM 532 C CA . ILE A 1 72 ? 2.333 5.890 4.353 1.00 96.94 72 ILE A CA 1
ATOM 533 C C . ILE A 1 72 ? 1.374 7.078 4.399 1.00 96.94 72 ILE A C 1
ATOM 535 O O . ILE A 1 72 ? 0.353 7.004 5.080 1.00 96.94 72 ILE A O 1
ATOM 539 N N . LYS A 1 73 ? 1.632 8.130 3.615 1.00 97.19 73 LYS A N 1
ATOM 540 C CA . LYS A 1 73 ? 0.707 9.260 3.480 1.00 97.19 73 LYS A CA 1
ATOM 541 C C . LYS A 1 73 ? -0.652 8.819 2.934 1.00 97.19 73 LYS A C 1
ATOM 543 O O . LYS A 1 73 ? -1.677 9.226 3.469 1.00 97.19 73 LYS A O 1
ATOM 548 N N . MET A 1 74 ? -0.665 7.957 1.917 1.00 98.06 74 MET A N 1
ATOM 549 C CA . MET A 1 74 ? -1.896 7.388 1.364 1.00 98.06 74 MET A CA 1
ATOM 550 C C . MET A 1 74 ? -2.692 6.625 2.432 1.00 98.06 74 MET A C 1
ATOM 552 O O . MET A 1 74 ? -3.898 6.819 2.551 1.00 98.06 74 MET A O 1
ATOM 556 N N . LEU A 1 75 ? -2.027 5.783 3.233 1.00 97.75 75 LEU A N 1
ATOM 557 C CA . LEU A 1 75 ? -2.682 5.032 4.309 1.00 97.75 75 LEU A CA 1
ATOM 558 C C . LEU A 1 75 ? -3.214 5.935 5.422 1.00 97.75 75 LEU A C 1
ATOM 560 O O . LEU A 1 75 ? -4.282 5.655 5.962 1.00 97.75 75 LEU A O 1
ATOM 564 N N . HIS A 1 76 ? -2.499 7.014 5.743 1.00 97.81 76 HIS A N 1
ATOM 565 C CA . HIS A 1 76 ? -2.972 8.016 6.692 1.00 97.8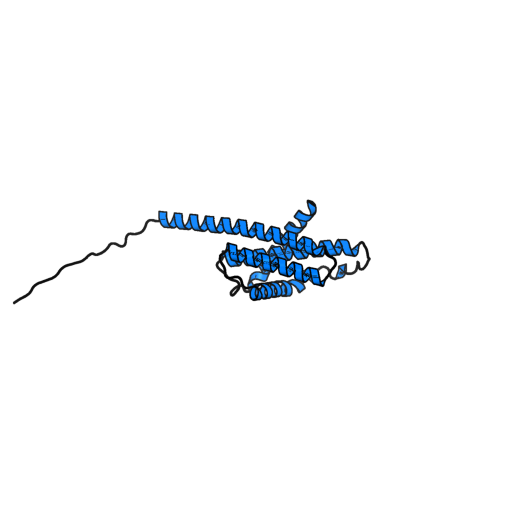1 76 HIS A CA 1
ATOM 566 C C . HIS A 1 76 ? -4.287 8.637 6.218 1.00 97.81 76 HIS A C 1
ATOM 568 O O . HIS A 1 76 ? -5.280 8.587 6.935 1.00 97.81 76 HIS A O 1
ATOM 574 N N . GLN A 1 77 ? -4.342 9.108 4.974 1.00 97.56 77 GLN A N 1
ATOM 575 C CA . GLN A 1 77 ? -5.558 9.728 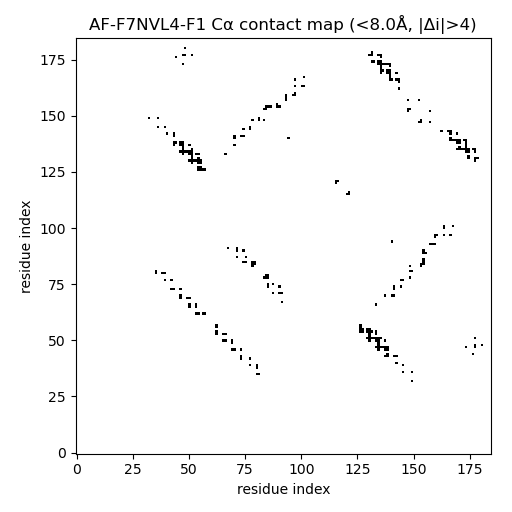4.452 1.00 97.56 77 GLN A CA 1
ATOM 576 C C . GLN A 1 77 ? -6.716 8.731 4.296 1.00 97.56 77 GLN A C 1
ATOM 578 O O . GLN A 1 77 ? -7.847 9.061 4.629 1.00 97.56 77 GLN A O 1
ATOM 583 N N . LEU A 1 78 ? -6.447 7.483 3.886 1.00 96.69 78 LEU A N 1
ATOM 584 C CA . LEU A 1 78 ? -7.471 6.429 3.911 1.00 96.69 78 LEU A CA 1
ATOM 585 C C . LEU A 1 78 ? -8.028 6.229 5.325 1.00 96.69 78 LEU A C 1
ATOM 587 O O . LEU A 1 78 ? -9.235 6.088 5.501 1.00 96.69 78 LEU A O 1
ATOM 591 N N . SER A 1 79 ? -7.168 6.234 6.346 1.00 96.31 79 SER A N 1
ATOM 592 C CA . SER A 1 79 ? -7.628 6.097 7.729 1.00 96.31 79 SER A CA 1
ATOM 593 C C . SER A 1 79 ? -8.523 7.261 8.162 1.00 96.31 79 SER A C 1
ATOM 595 O O . SER A 1 79 ? -9.512 7.026 8.850 1.00 96.31 79 SER A O 1
ATOM 597 N N . GLU A 1 80 ? -8.268 8.483 7.682 1.00 96.25 80 GLU A N 1
ATOM 598 C CA . GLU A 1 80 ? -9.133 9.644 7.925 1.00 96.25 80 GLU A CA 1
ATOM 599 C C . GLU A 1 80 ? -10.514 9.471 7.273 1.00 96.25 80 GLU A C 1
ATOM 601 O O . GLU A 1 80 ? -11.528 9.645 7.954 1.00 96.25 80 GLU A O 1
ATOM 606 N N . THR A 1 81 ? -10.575 9.033 6.006 1.00 94.38 81 THR A N 1
ATOM 607 C CA . THR A 1 81 ? -11.835 8.752 5.285 1.00 94.38 81 THR A CA 1
ATOM 608 C C . THR A 1 81 ? -12.714 7.745 6.044 1.00 94.38 81 THR A C 1
ATOM 610 O O . THR A 1 81 ? -13.936 7.905 6.160 1.00 94.38 81 THR A O 1
ATOM 613 N N . TYR A 1 82 ? -12.097 6.716 6.631 1.00 93.81 82 TYR A N 1
ATOM 614 C CA . TYR A 1 82 ? -12.800 5.681 7.395 1.00 93.81 82 TYR A CA 1
ATOM 615 C C . TYR A 1 82 ? -12.913 5.964 8.902 1.00 93.81 82 TYR A C 1
ATOM 617 O O . TYR A 1 82 ? -13.594 5.212 9.598 1.00 93.81 82 TYR A O 1
ATOM 625 N N . LYS A 1 83 ? -12.336 7.067 9.402 1.00 95.00 83 LYS A N 1
ATOM 626 C CA . LYS A 1 83 ? -12.255 7.427 10.833 1.00 95.00 83 LYS A CA 1
ATOM 627 C C . LYS A 1 83 ? -11.586 6.348 11.699 1.00 95.00 83 LYS A C 1
ATOM 629 O O . LYS A 1 83 ? -12.042 6.050 12.801 1.00 95.00 83 LYS A O 1
ATOM 634 N N . ILE A 1 84 ? -10.509 5.763 11.187 1.00 95.38 84 ILE A N 1
ATOM 635 C CA . ILE A 1 84 ? -9.694 4.738 11.847 1.00 95.38 84 ILE A CA 1
ATOM 636 C C . ILE A 1 84 ? -8.445 5.394 12.436 1.00 95.38 84 ILE A C 1
ATOM 638 O O . ILE A 1 84 ? -7.846 6.269 11.817 1.00 95.38 84 ILE A O 1
ATOM 642 N N . GLU A 1 85 ? -8.024 4.953 13.622 1.00 95.62 85 GLU A N 1
ATOM 643 C CA . GLU A 1 85 ? -6.771 5.412 14.221 1.00 95.62 85 GLU A CA 1
ATOM 644 C C . GLU A 1 85 ? -5.574 5.009 13.350 1.00 95.62 85 GLU A C 1
ATOM 646 O O . GLU A 1 85 ? -5.357 3.832 13.041 1.00 95.62 85 GLU A O 1
ATOM 651 N N . PHE A 1 86 ? -4.790 6.002 12.940 1.00 96.94 86 PHE A N 1
ATOM 652 C CA . PHE A 1 86 ? -3.625 5.776 12.104 1.00 96.94 86 PHE A CA 1
ATOM 653 C C . PHE A 1 86 ? -2.472 5.165 12.901 1.00 96.94 86 PH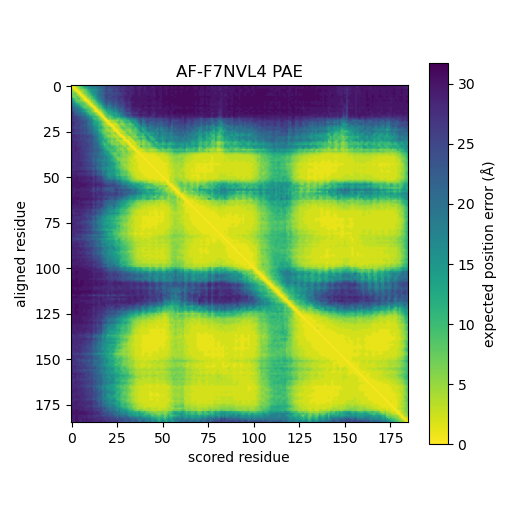E A C 1
ATOM 655 O O . PHE A 1 86 ? -2.073 5.687 13.939 1.00 96.94 86 PHE A O 1
ATOM 662 N N . SER A 1 87 ? -1.869 4.104 12.365 1.00 96.38 87 SER A N 1
ATOM 663 C CA . SER A 1 87 ? -0.649 3.519 12.920 1.00 96.38 87 SER A CA 1
ATOM 664 C C . SER A 1 87 ? 0.423 3.398 11.846 1.00 96.38 87 SER A C 1
ATOM 666 O O . SER A 1 87 ? 0.393 2.495 11.006 1.00 96.38 87 SER A O 1
ATOM 668 N N . GLU A 1 88 ? 1.397 4.304 11.893 1.00 95.00 88 GLU A N 1
ATOM 669 C CA . GLU A 1 88 ? 2.503 4.338 10.937 1.00 95.00 88 GLU A CA 1
ATOM 670 C C . GLU A 1 88 ? 3.340 3.053 10.987 1.00 95.00 88 GLU A C 1
ATOM 672 O O . GLU A 1 88 ? 3.610 2.450 9.947 1.00 95.00 88 GLU A O 1
ATOM 677 N N . ASP A 1 89 ? 3.699 2.590 12.186 1.00 96.00 89 ASP A N 1
ATOM 678 C CA . ASP A 1 89 ? 4.530 1.395 12.366 1.00 96.00 89 ASP A CA 1
ATOM 679 C C . ASP A 1 89 ? 3.840 0.133 11.841 1.00 96.00 89 ASP A C 1
ATOM 681 O O . ASP A 1 89 ? 4.461 -0.685 11.155 1.00 96.00 89 ASP A O 1
ATOM 685 N N . ARG A 1 90 ? 2.533 -0.017 12.102 1.00 95.62 90 ARG A N 1
ATOM 686 C CA . ARG A 1 90 ? 1.750 -1.152 11.591 1.00 95.62 90 ARG A CA 1
ATOM 687 C C . ARG A 1 90 ? 1.566 -1.053 10.083 1.00 95.62 90 ARG A C 1
ATOM 689 O O . ARG A 1 90 ? 1.748 -2.056 9.397 1.00 95.62 90 ARG A O 1
ATOM 696 N N . GLY A 1 91 ? 1.302 0.145 9.559 1.00 94.31 91 GLY A N 1
ATOM 697 C CA . GLY A 1 91 ? 1.264 0.408 8.121 1.00 94.31 91 GLY A CA 1
ATOM 698 C C . GLY A 1 91 ? 2.559 -0.024 7.426 1.00 94.31 91 GLY A C 1
ATOM 699 O O . GLY A 1 91 ? 2.515 -0.832 6.498 1.00 94.31 91 GLY A O 1
ATOM 700 N N . LYS A 1 92 ? 3.722 0.420 7.924 1.00 94.81 92 LYS A N 1
ATOM 701 C CA . LYS A 1 92 ? 5.045 0.028 7.401 1.00 94.81 92 LYS A CA 1
ATOM 702 C C . LYS A 1 92 ? 5.274 -1.481 7.477 1.00 94.81 92 LYS A C 1
ATOM 704 O O . LYS A 1 92 ? 5.739 -2.076 6.506 1.00 94.81 92 LYS A O 1
ATOM 709 N N . ALA A 1 93 ? 4.932 -2.110 8.602 1.00 94.75 93 ALA A N 1
ATOM 710 C CA . ALA A 1 93 ? 5.100 -3.550 8.788 1.00 94.75 93 ALA A CA 1
ATOM 711 C C . ALA A 1 93 ? 4.239 -4.371 7.810 1.00 94.75 93 ALA A C 1
ATOM 713 O O . ALA A 1 93 ? 4.722 -5.344 7.221 1.00 94.75 93 ALA A O 1
ATOM 714 N N . ILE A 1 94 ? 2.983 -3.967 7.591 1.00 94.50 94 ILE A N 1
ATOM 715 C CA . ILE A 1 94 ? 2.073 -4.605 6.630 1.00 94.50 94 ILE A CA 1
ATOM 716 C C . ILE A 1 94 ? 2.590 -4.421 5.203 1.00 94.50 94 ILE A C 1
ATOM 718 O O . ILE A 1 94 ? 2.682 -5.403 4.466 1.00 94.50 94 ILE A O 1
ATOM 722 N N . ILE A 1 95 ? 2.985 -3.200 4.826 1.00 92.75 95 ILE A N 1
ATOM 723 C CA . ILE A 1 95 ? 3.587 -2.908 3.517 1.00 92.75 95 ILE A CA 1
ATOM 724 C C . ILE A 1 95 ? 4.802 -3.813 3.283 1.00 92.75 95 ILE A C 1
ATOM 726 O O . ILE A 1 95 ? 4.865 -4.515 2.273 1.00 92.75 95 ILE A O 1
ATOM 730 N N . GLY A 1 96 ? 5.732 -3.861 4.241 1.00 91.75 96 GLY A N 1
ATOM 731 C CA . GLY A 1 96 ? 6.917 -4.713 4.163 1.00 91.75 96 GLY A CA 1
ATOM 732 C C . GLY A 1 96 ? 6.570 -6.197 4.019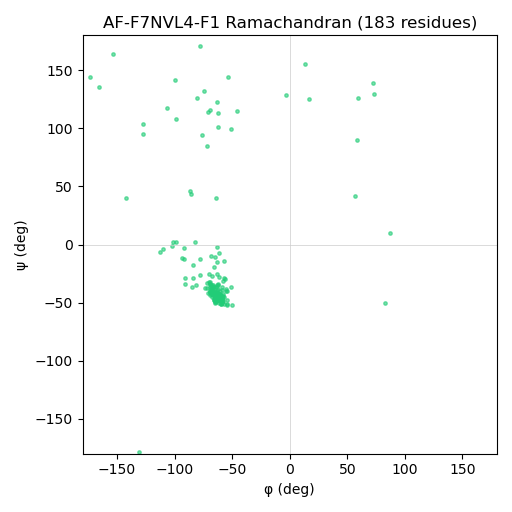 1.00 91.75 96 GLY A C 1
ATOM 733 O O . GLY A 1 96 ? 7.190 -6.905 3.225 1.00 91.75 96 GLY A O 1
ATOM 734 N N . SER A 1 97 ? 5.536 -6.668 4.718 1.00 91.44 97 SER A N 1
ATOM 735 C CA . SER A 1 97 ? 5.062 -8.057 4.645 1.00 91.44 97 SER A CA 1
ATOM 736 C C . SER A 1 97 ? 4.427 -8.401 3.292 1.00 91.44 97 SER A C 1
ATOM 738 O O . SER A 1 97 ? 4.679 -9.476 2.746 1.00 91.44 97 SER A O 1
ATOM 740 N N . LEU A 1 98 ? 3.625 -7.494 2.724 1.00 89.69 98 LEU A N 1
ATOM 741 C CA . LEU A 1 98 ? 3.018 -7.671 1.402 1.00 89.69 98 LEU A CA 1
ATOM 742 C C . LEU A 1 98 ? 4.087 -7.684 0.308 1.00 89.69 98 LEU A C 1
ATOM 744 O O . LEU A 1 98 ? 4.111 -8.596 -0.516 1.00 89.69 98 LEU A O 1
ATOM 748 N N . ILE A 1 99 ? 5.012 -6.719 0.342 1.00 86.69 99 ILE A N 1
ATOM 749 C CA . ILE A 1 99 ? 6.093 -6.608 -0.642 1.00 86.69 99 ILE A CA 1
ATOM 750 C C . ILE A 1 99 ? 7.038 -7.806 -0.545 1.00 86.69 99 ILE A C 1
ATOM 752 O O . ILE A 1 99 ? 7.309 -8.438 -1.561 1.00 86.69 99 ILE A O 1
ATOM 756 N N . SER A 1 100 ? 7.513 -8.168 0.649 1.00 85.00 100 SER A N 1
ATOM 757 C CA . SER A 1 100 ? 8.425 -9.313 0.819 1.00 85.00 100 SER A CA 1
ATOM 758 C C . SER A 1 100 ? 7.775 -10.646 0.443 1.00 85.00 100 SER A C 1
ATOM 760 O O . SER A 1 100 ? 8.427 -11.492 -0.165 1.00 85.00 100 SER A O 1
ATOM 762 N N . GLY A 1 101 ? 6.480 -10.822 0.728 1.00 78.06 101 GLY A N 1
ATOM 763 C CA . GLY A 1 101 ? 5.717 -11.992 0.296 1.00 78.06 101 GLY A CA 1
ATOM 764 C C . GLY A 1 101 ? 5.456 -12.037 -1.213 1.00 78.06 101 GLY A C 1
ATOM 765 O O . GLY A 1 101 ? 5.274 -13.122 -1.764 1.00 78.06 101 GLY A O 1
ATOM 766 N N . PHE A 1 102 ? 5.442 -10.882 -1.882 1.00 72.81 102 PHE A N 1
ATOM 767 C CA . PHE A 1 102 ? 5.217 -10.760 -3.322 1.00 72.81 102 PHE A CA 1
ATOM 768 C C . PHE A 1 102 ? 6.510 -10.808 -4.142 1.00 72.81 102 PHE A C 1
ATOM 770 O O . PHE A 1 102 ? 6.493 -11.287 -5.277 1.00 72.81 102 PHE A O 1
ATOM 777 N N . LEU A 1 103 ? 7.634 -10.362 -3.570 1.00 67.38 103 LEU A N 1
ATOM 778 C CA . LEU A 1 103 ? 8.914 -10.220 -4.258 1.00 67.38 103 LEU A CA 1
ATOM 779 C C . LEU A 1 103 ? 9.301 -11.495 -5.028 1.00 67.38 103 LEU A C 1
ATOM 781 O O . LEU A 1 103 ? 9.466 -11.384 -6.239 1.00 67.38 103 LEU A O 1
ATOM 785 N N . PRO A 1 104 ? 9.311 -12.713 -4.444 1.00 60.56 104 PRO A N 1
ATOM 786 C CA . PRO A 1 104 ? 9.690 -13.925 -5.176 1.00 60.56 104 PRO A CA 1
ATOM 787 C C . PRO A 1 104 ? 8.850 -14.179 -6.436 1.00 60.56 104 PRO A C 1
ATOM 789 O O . PRO A 1 104 ? 9.351 -14.746 -7.397 1.00 60.56 104 PRO A O 1
ATOM 792 N N . VAL A 1 105 ? 7.591 -13.734 -6.461 1.00 56.19 105 VAL A N 1
ATOM 793 C CA . VAL A 1 105 ? 6.670 -13.899 -7.596 1.00 56.19 105 VAL A CA 1
ATOM 794 C C . VAL A 1 105 ? 6.855 -12.788 -8.635 1.00 56.19 105 VAL A C 1
ATOM 796 O O . VAL A 1 105 ? 6.785 -13.054 -9.833 1.00 56.19 105 VAL A O 1
ATOM 799 N N . ALA A 1 106 ? 7.126 -11.557 -8.196 1.00 56.56 106 ALA A N 1
ATOM 800 C CA . ALA A 1 106 ? 7.296 -10.393 -9.065 1.00 56.56 106 ALA A CA 1
ATOM 801 C C . ALA A 1 106 ? 8.627 -10.401 -9.834 1.00 56.56 106 ALA A C 1
ATOM 803 O O . ALA A 1 106 ? 8.672 -10.019 -11.004 1.00 56.56 106 ALA A O 1
ATOM 804 N N . ILE A 1 107 ? 9.711 -10.857 -9.193 1.00 54.88 107 ILE A N 1
ATOM 805 C CA . ILE A 1 107 ? 11.049 -10.928 -9.806 1.00 54.88 107 ILE A CA 1
ATOM 806 C C . ILE A 1 107 ? 11.353 -12.269 -10.488 1.00 54.88 107 ILE A C 1
ATOM 808 O O . ILE A 1 107 ? 12.293 -12.327 -11.276 1.00 54.88 107 ILE A O 1
ATOM 812 N N . ALA A 1 108 ? 10.555 -13.326 -10.285 1.00 55.28 108 ALA A N 1
ATOM 813 C CA . ALA A 1 108 ? 10.770 -14.622 -10.945 1.00 55.28 108 ALA A CA 1
ATOM 814 C C . ALA A 1 108 ? 10.608 -14.595 -12.478 1.00 55.28 108 ALA A C 1
ATOM 816 O O . ALA A 1 108 ? 10.946 -15.577 -13.138 1.00 55.28 108 ALA A O 1
ATOM 817 N N . GLN A 1 109 ? 10.087 -13.512 -13.066 1.00 52.12 109 GLN A N 1
ATOM 818 C CA . GLN A 1 109 ? 9.797 -13.446 -14.504 1.00 52.12 109 GLN A CA 1
ATOM 819 C C . GLN A 1 109 ? 10.644 -12.468 -15.342 1.00 52.12 109 GLN A C 1
ATOM 821 O O . GLN A 1 109 ? 10.560 -12.570 -16.563 1.00 52.12 109 GLN A O 1
ATOM 826 N N . PRO A 1 110 ? 11.530 -11.606 -14.794 1.00 52.81 110 PRO A N 1
ATOM 827 C CA . PRO A 1 110 ? 12.514 -10.954 -15.665 1.00 52.81 110 PRO A CA 1
ATOM 828 C C . PRO A 1 110 ? 13.921 -10.772 -15.068 1.00 52.81 110 PRO A C 1
ATOM 830 O O . PRO A 1 110 ? 14.569 -9.765 -15.347 1.0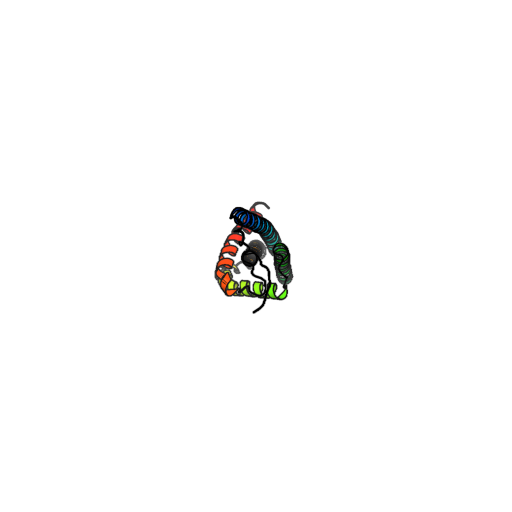0 52.81 110 PRO A O 1
ATOM 833 N N . VAL A 1 111 ? 14.476 -11.735 -14.321 1.00 51.34 111 VAL A N 1
ATOM 834 C CA . VAL A 1 111 ? 15.916 -11.660 -13.961 1.00 51.34 111 VAL A CA 1
ATOM 835 C C . VAL A 1 111 ? 16.814 -11.719 -15.211 1.00 51.34 111 VAL A C 1
ATOM 837 O O . VAL A 1 111 ? 17.889 -11.126 -15.249 1.00 51.34 111 VAL A O 1
ATOM 840 N N . ALA A 1 112 ? 16.327 -12.328 -16.298 1.00 49.31 112 ALA A N 1
ATOM 841 C CA . ALA A 1 112 ? 17.037 -12.406 -17.575 1.00 49.31 112 ALA A CA 1
ATOM 842 C C . ALA A 1 112 ? 17.192 -11.051 -18.311 1.00 49.31 112 ALA A C 1
ATOM 844 O O . ALA A 1 112 ? 17.945 -10.979 -19.277 1.00 49.31 112 ALA A O 1
ATOM 845 N N . SER A 1 113 ? 16.529 -9.961 -17.884 1.00 50.12 113 SER A N 1
ATOM 846 C CA . SER A 1 113 ? 16.627 -8.635 -18.536 1.00 50.12 113 SER A CA 1
ATOM 847 C C . SER A 1 113 ? 17.519 -7.611 -17.825 1.00 50.12 113 SER A C 1
ATOM 849 O O . SER A 1 113 ? 17.772 -6.548 -18.395 1.00 50.12 113 SER A O 1
ATOM 851 N N . PHE A 1 114 ? 18.119 -7.952 -16.677 1.00 52.38 114 PHE A N 1
ATOM 852 C CA . PHE A 1 114 ? 19.263 -7.196 -16.134 1.00 52.38 114 PHE A CA 1
ATOM 853 C C . PHE A 1 114 ? 20.487 -7.203 -17.084 1.00 52.38 114 PHE A C 1
ATOM 855 O O . PHE A 1 114 ? 21.430 -6.444 -16.887 1.00 52.38 114 PHE A O 1
ATOM 862 N N . ILE A 1 115 ? 20.435 -7.989 -18.172 1.00 50.38 115 ILE A N 1
ATOM 863 C CA . ILE A 1 115 ? 21.414 -8.051 -19.271 1.00 50.38 115 ILE A CA 1
ATOM 864 C C . ILE A 1 115 ? 21.536 -6.728 -20.064 1.00 50.38 115 ILE A C 1
ATOM 866 O O . ILE A 1 115 ? 22.534 -6.525 -20.749 1.00 50.38 115 ILE A O 1
ATOM 870 N N . LYS A 1 116 ? 20.614 -5.757 -19.948 1.00 45.88 116 LYS A N 1
ATOM 871 C CA . LYS A 1 116 ? 20.790 -4.428 -20.581 1.00 45.88 116 LYS A CA 1
ATOM 872 C C . LYS A 1 116 ? 21.569 -3.438 -19.706 1.00 45.88 116 LYS A C 1
ATOM 874 O O . LYS A 1 116 ? 21.205 -2.267 -19.625 1.00 45.88 116 LYS A O 1
ATOM 879 N N . ALA A 1 117 ? 22.683 -3.888 -19.131 1.00 53.75 117 ALA A N 1
ATOM 880 C CA . ALA A 1 117 ? 23.761 -3.077 -18.553 1.00 53.75 117 ALA A CA 1
ATOM 881 C C . ALA A 1 117 ? 24.488 -2.204 -19.611 1.00 53.75 117 ALA A C 1
ATOM 883 O O . ALA A 1 117 ? 25.708 -2.070 -19.607 1.00 53.75 117 ALA A O 1
ATOM 884 N N . ILE A 1 118 ? 23.732 -1.628 -20.552 1.00 51.50 118 ILE A N 1
ATOM 885 C CA . ILE A 1 118 ? 24.192 -0.716 -21.593 1.00 51.50 118 ILE A CA 1
ATOM 886 C C . ILE A 1 118 ? 23.698 0.679 -21.188 1.00 51.50 118 ILE A C 1
ATOM 888 O O . ILE A 1 118 ? 22.477 0.886 -21.098 1.00 51.50 118 ILE A O 1
ATOM 892 N N . PRO A 1 119 ? 24.607 1.637 -20.931 1.00 49.44 119 PRO A N 1
ATOM 893 C CA . PRO A 1 119 ? 24.236 3.024 -20.679 1.00 49.44 119 PRO A CA 1
ATOM 894 C C . PRO A 1 119 ? 23.360 3.547 -21.829 1.00 49.44 119 PRO A C 1
ATOM 896 O O . PRO A 1 119 ? 23.561 3.173 -22.981 1.00 49.44 119 PRO A O 1
ATOM 899 N N . LEU A 1 120 ? 22.380 4.398 -21.514 1.00 53.72 120 LEU A N 1
ATOM 900 C CA . LEU A 1 120 ? 21.363 4.978 -22.413 1.00 53.72 120 LEU A CA 1
ATOM 901 C C . LEU A 1 120 ? 20.109 4.123 -22.716 1.00 53.72 120 LEU A C 1
ATOM 903 O O . LEU A 1 120 ? 19.006 4.628 -22.529 1.00 53.72 120 LEU A O 1
ATOM 907 N N . ILE A 1 121 ? 20.211 2.846 -23.112 1.00 52.19 121 ILE A N 1
ATOM 908 C CA . ILE A 1 121 ? 19.015 2.022 -23.448 1.00 52.19 121 ILE A CA 1
ATOM 909 C C . ILE A 1 121 ? 18.466 1.257 -22.228 1.00 52.19 121 ILE A C 1
ATOM 911 O O . ILE A 1 121 ? 17.253 1.080 -22.080 1.00 52.19 121 ILE A O 1
ATOM 915 N N . GLY A 1 122 ? 19.345 0.826 -21.316 1.00 53.34 122 GLY A N 1
ATOM 916 C CA . GLY A 1 122 ? 18.941 0.134 -20.087 1.00 53.34 122 GLY A CA 1
ATOM 917 C C . GLY A 1 122 ? 18.212 1.038 -19.090 1.00 53.34 122 GLY A C 1
ATOM 918 O O . GLY A 1 122 ? 17.278 0.597 -18.425 1.00 53.34 122 GLY A O 1
ATOM 919 N N . GLN A 1 123 ? 18.592 2.318 -19.031 1.00 60.38 123 GLN A N 1
ATOM 920 C CA . GLN A 1 123 ? 18.040 3.300 -18.090 1.00 60.38 123 GLN A CA 1
ATOM 921 C C . GLN A 1 123 ? 16.576 3.642 -18.400 1.00 60.38 123 GLN A C 1
ATOM 923 O O . GLN A 1 123 ? 15.762 3.701 -17.486 1.00 60.38 123 GLN A O 1
ATOM 928 N N . THR A 1 124 ? 16.200 3.785 -19.675 1.00 63.59 124 THR A N 1
ATOM 929 C CA . THR A 1 124 ? 14.810 4.092 -20.059 1.00 63.59 124 THR A CA 1
ATOM 930 C C . THR A 1 124 ? 13.878 2.912 -19.797 1.00 63.59 124 THR A C 1
ATOM 932 O O . THR A 1 124 ? 12.802 3.081 -19.232 1.00 63.59 124 THR A O 1
ATOM 935 N N . THR A 1 125 ? 14.308 1.693 -20.134 1.00 65.62 125 THR A N 1
ATOM 936 C CA . THR A 1 125 ? 13.533 0.470 -19.861 1.00 65.62 125 THR A CA 1
ATOM 937 C C . THR A 1 125 ? 13.434 0.200 -18.355 1.00 65.62 125 THR A C 1
ATOM 939 O O . THR A 1 125 ? 12.372 -0.187 -17.861 1.00 65.62 125 THR A O 1
ATOM 942 N N . GLY A 1 126 ? 14.521 0.443 -17.617 1.00 68.00 126 GLY A N 1
ATOM 943 C CA . GLY A 1 126 ? 14.574 0.332 -16.161 1.00 68.00 126 GLY A CA 1
ATOM 944 C C . GLY A 1 126 ? 13.650 1.330 -15.466 1.00 68.00 126 GLY A C 1
ATOM 945 O O . GLY A 1 126 ? 12.822 0.912 -14.662 1.00 68.00 126 GLY A O 1
ATOM 946 N N . ALA A 1 127 ? 13.710 2.611 -15.840 1.00 71.81 127 ALA A N 1
ATOM 947 C CA . ALA A 1 127 ? 12.848 3.661 -15.296 1.00 71.81 127 ALA A CA 1
ATOM 948 C C . ALA A 1 127 ? 11.363 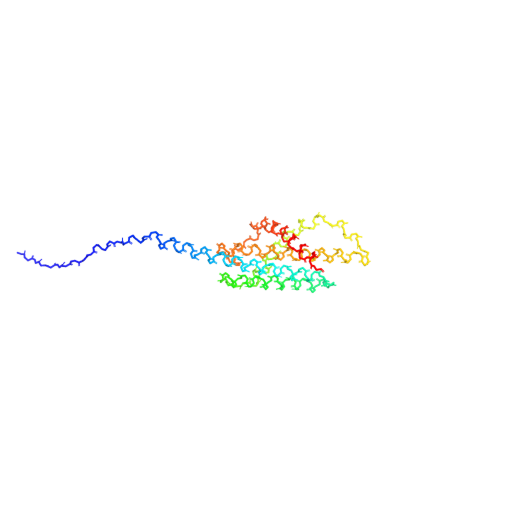3.372 -15.558 1.00 71.81 127 ALA A C 1
ATOM 950 O O . ALA A 1 127 ? 10.548 3.443 -14.648 1.00 71.81 127 ALA A O 1
ATOM 951 N N . ILE A 1 128 ? 11.003 2.931 -16.771 1.00 78.38 128 ILE A N 1
ATOM 952 C CA . ILE A 1 128 ? 9.618 2.542 -17.090 1.00 78.38 128 ILE A CA 1
ATOM 953 C C . ILE A 1 128 ? 9.155 1.379 -16.213 1.00 78.38 128 ILE A C 1
ATOM 955 O O . ILE A 1 128 ? 8.032 1.387 -15.709 1.00 78.38 128 ILE A O 1
ATOM 959 N N . THR A 1 129 ? 10.015 0.378 -16.035 1.00 78.56 129 THR A N 1
ATOM 960 C CA . THR A 1 129 ? 9.705 -0.777 -15.191 1.00 78.56 129 THR A CA 1
ATOM 961 C C . THR A 1 129 ? 9.499 -0.334 -13.746 1.00 78.56 129 THR A C 1
ATOM 963 O O . THR A 1 129 ? 8.489 -0.695 -13.151 1.00 78.56 129 THR A O 1
ATOM 966 N N . MET A 1 130 ? 10.388 0.502 -13.205 1.00 78.56 130 MET A N 1
ATOM 967 C CA . MET A 1 130 ? 10.282 1.023 -11.840 1.00 78.56 130 MET A CA 1
ATOM 968 C C . MET A 1 130 ? 9.053 1.909 -11.638 1.00 78.56 130 MET A C 1
ATOM 970 O O . MET A 1 130 ? 8.358 1.740 -10.640 1.00 78.56 130 MET A O 1
ATOM 974 N N . SER A 1 131 ? 8.712 2.777 -12.592 1.00 84.00 131 SER A N 1
ATOM 975 C CA . SER A 1 131 ? 7.478 3.569 -12.553 1.00 84.00 131 SER A CA 1
ATOM 976 C C . SER A 1 131 ? 6.236 2.685 -12.500 1.00 84.00 131 SER A C 1
ATOM 978 O O . SER A 1 131 ? 5.360 2.883 -11.658 1.00 84.00 131 SER A O 1
ATOM 980 N N . ILE A 1 132 ? 6.165 1.673 -13.370 1.00 87.25 132 ILE A N 1
ATOM 981 C CA . ILE A 1 132 ? 5.044 0.732 -13.378 1.00 87.25 132 ILE A CA 1
ATOM 982 C C . ILE A 1 132 ? 4.998 -0.036 -12.057 1.00 87.25 132 ILE A C 1
ATOM 984 O O . ILE A 1 132 ? 3.934 -0.117 -11.452 1.00 87.25 132 ILE A O 1
ATOM 988 N N . LEU A 1 133 ? 6.124 -0.569 -11.579 1.00 86.75 133 LEU A N 1
ATOM 989 C CA . LEU A 1 133 ? 6.186 -1.322 -10.325 1.00 86.75 133 LEU A CA 1
ATOM 990 C C . LEU A 1 133 ? 5.778 -0.467 -9.120 1.00 86.75 133 LEU A C 1
ATOM 992 O O . LEU A 1 133 ? 4.947 -0.906 -8.325 1.00 86.75 133 LEU A O 1
ATOM 996 N N . GLY A 1 134 ? 6.317 0.747 -8.999 1.00 88.44 134 GLY A N 1
ATOM 997 C CA . GLY A 1 134 ? 6.015 1.678 -7.914 1.00 88.44 134 GLY A CA 1
ATOM 998 C C . GLY A 1 134 ? 4.539 2.065 -7.887 1.00 88.44 134 GLY A C 1
ATOM 999 O O . GLY A 1 134 ? 3.891 1.958 -6.842 1.00 88.44 134 GLY A O 1
ATOM 1000 N N . GLY A 1 135 ? 3.977 2.429 -9.043 1.00 91.44 135 GLY A N 1
ATOM 1001 C CA . GLY A 1 135 ? 2.557 2.761 -9.161 1.00 91.44 135 GLY A CA 1
ATOM 1002 C C . GLY A 1 135 ? 1.634 1.572 -8.892 1.00 91.44 135 GLY A C 1
ATOM 1003 O O . GLY A 1 135 ? 0.720 1.682 -8.078 1.00 91.44 135 GLY A O 1
ATOM 1004 N N . SER A 1 136 ? 1.918 0.408 -9.483 1.00 92.25 136 SER A N 1
ATOM 1005 C CA . SER A 1 136 ? 1.103 -0.810 -9.318 1.00 92.25 136 SER A CA 1
ATOM 1006 C C . SER A 1 136 ? 1.097 -1.315 -7.878 1.00 92.25 136 SER A C 1
ATOM 1008 O O . SER A 1 136 ? 0.053 -1.696 -7.354 1.00 92.25 136 SER A O 1
ATOM 1010 N N . THR A 1 137 ? 2.260 -1.298 -7.220 1.00 92.12 137 THR A N 1
ATOM 1011 C CA . THR A 1 137 ? 2.396 -1.710 -5.816 1.00 92.12 137 THR A CA 1
ATOM 1012 C C . THR A 1 137 ? 1.620 -0.768 -4.906 1.00 92.12 137 THR A C 1
ATOM 1014 O O . THR A 1 137 ? 0.875 -1.220 -4.042 1.00 92.12 137 THR A O 1
ATOM 1017 N N . THR A 1 138 ? 1.744 0.542 -5.130 1.00 94.44 138 THR A N 1
ATOM 1018 C CA . THR A 1 138 ? 1.028 1.559 -4.348 1.00 94.44 138 THR A CA 1
ATOM 1019 C C . THR A 1 138 ? -0.484 1.425 -4.526 1.00 94.44 138 THR A C 1
ATOM 1021 O O . THR A 1 138 ? -1.216 1.436 -3.538 1.00 94.44 138 THR A O 1
ATOM 1024 N N . TYR A 1 139 ? -0.942 1.176 -5.756 1.00 96.25 139 TYR A N 1
ATOM 1025 C CA . TYR A 1 139 ? -2.345 0.897 -6.051 1.00 96.25 139 TYR A CA 1
ATOM 1026 C C . TYR A 1 139 ? -2.852 -0.331 -5.286 1.00 96.25 139 TYR A C 1
ATOM 1028 O O . TYR A 1 139 ? -3.870 -0.264 -4.600 1.00 96.25 139 TYR A O 1
ATOM 1036 N N . ALA A 1 140 ? -2.116 -1.444 -5.353 1.00 96.25 140 ALA A N 1
ATOM 1037 C CA . ALA A 1 140 ? -2.485 -2.688 -4.684 1.00 96.25 140 ALA A CA 1
ATOM 1038 C C . ALA A 1 140 ? -2.560 -2.541 -3.158 1.00 96.25 140 ALA A C 1
ATOM 1040 O O . ALA A 1 140 ? -3.531 -2.991 -2.551 1.00 96.25 140 ALA A O 1
ATOM 1041 N N . ILE A 1 141 ? -1.574 -1.873 -2.543 1.00 96.50 141 ILE A N 1
ATOM 1042 C CA . ILE A 1 141 ? -1.579 -1.558 -1.104 1.00 96.50 141 ILE A CA 1
ATOM 1043 C C . ILE A 1 141 ? -2.838 -0.764 -0.757 1.00 96.50 141 ILE A C 1
ATOM 1045 O O . ILE A 1 141 ? -3.581 -1.147 0.145 1.00 96.50 141 ILE A O 1
ATOM 1049 N N . GLY A 1 142 ? -3.106 0.308 -1.504 1.00 97.00 142 GLY A N 1
ATOM 1050 C CA . GLY A 1 142 ? -4.271 1.155 -1.287 1.00 97.00 142 GLY A CA 1
ATOM 1051 C C . GLY A 1 142 ? -5.580 0.374 -1.358 1.00 97.00 142 GLY A C 1
ATOM 1052 O O . GLY A 1 142 ? -6.423 0.508 -0.478 1.00 97.00 142 GLY A O 1
ATOM 1053 N N . ARG A 1 143 ? -5.735 -0.505 -2.356 1.00 97.62 143 ARG A N 1
ATOM 1054 C CA . ARG A 1 143 ? -6.940 -1.333 -2.523 1.00 97.62 143 ARG A CA 1
ATOM 1055 C C . ARG A 1 143 ? -7.131 -2.343 -1.396 1.00 97.62 143 ARG A C 1
ATOM 1057 O O . ARG A 1 143 ? -8.266 -2.528 -0.963 1.00 97.62 143 ARG A O 1
ATOM 1064 N N . VAL A 1 144 ? -6.056 -2.972 -0.918 1.00 97.00 144 VAL A N 1
ATOM 1065 C CA . VAL A 1 144 ? -6.097 -3.893 0.231 1.00 97.00 144 VAL A CA 1
ATOM 1066 C C . VAL A 1 144 ? -6.605 -3.169 1.476 1.00 97.00 144 VAL A C 1
ATOM 1068 O O . VAL A 1 144 ? -7.555 -3.632 2.102 1.00 97.00 144 VAL A O 1
ATOM 1071 N N . PHE A 1 145 ? -6.017 -2.017 1.806 1.00 97.12 145 PHE A N 1
ATOM 1072 C CA . PHE A 1 145 ? -6.429 -1.241 2.976 1.00 97.12 145 PHE A CA 1
ATOM 1073 C C . PHE A 1 145 ? -7.831 -0.655 2.823 1.00 97.12 145 PHE A C 1
ATOM 1075 O O . PHE A 1 145 ? -8.608 -0.712 3.767 1.00 97.12 145 PHE A O 1
ATOM 1082 N N . ASN A 1 146 ? -8.190 -0.169 1.634 1.00 96.88 146 ASN A N 1
ATOM 1083 C CA . ASN A 1 146 ? -9.531 0.336 1.353 1.00 96.88 146 ASN A CA 1
ATOM 1084 C C . ASN A 1 146 ? -10.605 -0.729 1.589 1.00 96.88 146 ASN A C 1
ATOM 1086 O O . ASN A 1 146 ? -11.566 -0.479 2.304 1.00 96.88 146 ASN A O 1
ATOM 1090 N N . GLN A 1 147 ? -10.424 -1.936 1.040 1.00 95.62 147 GLN A N 1
ATOM 1091 C CA . GLN A 1 147 ? -11.371 -3.030 1.263 1.00 95.62 147 GLN A CA 1
ATOM 1092 C C . GLN A 1 147 ? -11.436 -3.424 2.743 1.00 95.62 147 GLN A C 1
ATOM 1094 O O . GLN A 1 147 ? -12.521 -3.641 3.280 1.00 95.62 147 GLN A O 1
ATOM 1099 N N . HIS A 1 148 ? -10.280 -3.506 3.403 1.00 95.75 148 HIS A N 1
ATOM 1100 C CA . HIS A 1 148 ? -10.194 -3.882 4.810 1.00 95.75 148 HIS A CA 1
ATOM 1101 C C . HIS A 1 148 ? -10.903 -2.871 5.720 1.00 95.75 148 HIS A C 1
ATOM 1103 O O . HIS A 1 148 ? -11.743 -3.250 6.535 1.00 95.75 148 HIS A O 1
ATOM 1109 N N . PHE A 1 149 ? -10.658 -1.578 5.519 1.00 95.56 149 PHE A N 1
ATOM 1110 C CA . PHE A 1 149 ? -11.302 -0.497 6.266 1.00 95.56 149 PHE A CA 1
ATOM 1111 C C . PHE A 1 149 ? -12.794 -0.376 5.960 1.00 95.56 149 PHE A C 1
ATOM 1113 O O . PHE A 1 149 ? -13.592 -0.219 6.882 1.00 95.56 149 PHE A O 1
ATOM 1120 N N . ALA A 1 150 ? -13.199 -0.543 4.697 1.00 93.00 150 ALA A N 1
ATOM 1121 C CA . ALA A 1 150 ? -14.611 -0.582 4.318 1.00 93.00 150 ALA A CA 1
ATOM 1122 C C . ALA A 1 150 ? -15.365 -1.748 4.979 1.00 93.00 150 ALA A C 1
ATOM 1124 O O . ALA A 1 150 ? -16.558 -1.633 5.247 1.00 93.00 150 ALA A O 1
ATOM 1125 N N . SER A 1 151 ? -14.672 -2.849 5.289 1.00 92.06 151 SER A N 1
ATOM 1126 C CA . SER A 1 151 ? -15.231 -3.975 6.049 1.00 92.06 151 SER A CA 1
ATOM 1127 C C . SER A 1 151 ? -15.229 -3.780 7.574 1.00 92.06 151 SER A C 1
ATOM 1129 O O . SER A 1 151 ? -15.642 -4.679 8.303 1.00 92.06 151 SER A O 1
ATOM 1131 N N . GLY A 1 152 ? -14.783 -2.616 8.063 1.00 92.25 152 GLY A N 1
ATOM 1132 C CA . GLY A 1 152 ? -14.704 -2.283 9.488 1.00 92.25 152 GLY A CA 1
ATOM 1133 C C . GLY A 1 152 ? -13.411 -2.722 10.183 1.00 92.25 152 GLY A C 1
ATOM 1134 O O . GLY A 1 152 ? -13.338 -2.664 11.408 1.00 92.25 152 GLY A O 1
ATOM 1135 N N . GLY A 1 153 ? -12.404 -3.169 9.428 1.00 94.38 153 GLY A N 1
ATOM 1136 C CA . GLY A 1 153 ? -11.088 -3.522 9.960 1.00 94.38 153 GLY A CA 1
ATOM 1137 C C . GLY A 1 153 ? -10.207 -2.305 10.254 1.00 94.38 153 GLY A C 1
ATOM 1138 O O . GLY A 1 153 ? -10.510 -1.179 9.867 1.00 94.38 153 GLY A O 1
ATOM 1139 N N . THR A 1 154 ? -9.075 -2.536 10.912 1.00 96.25 154 THR A N 1
ATOM 1140 C CA . THR A 1 154 ? -8.095 -1.522 11.327 1.00 96.25 154 THR A CA 1
ATOM 1141 C C . THR A 1 154 ? -6.664 -1.922 10.939 1.00 96.25 154 THR A C 1
ATOM 1143 O O . THR A 1 154 ? -6.411 -2.969 10.346 1.00 96.25 154 THR A O 1
ATOM 1146 N N . PHE A 1 155 ? -5.666 -1.105 11.287 1.00 94.44 155 PHE A N 1
ATOM 1147 C CA . PHE A 1 155 ? -4.258 -1.496 11.123 1.00 94.44 155 PHE A CA 1
ATOM 1148 C C . PHE A 1 155 ? -3.839 -2.671 12.024 1.00 94.44 155 PHE A C 1
ATOM 1150 O O . PHE A 1 155 ? -2.798 -3.284 11.788 1.00 94.44 155 PHE A O 1
ATOM 1157 N N . LEU A 1 156 ? -4.588 -2.966 13.092 1.00 94.62 156 LEU A N 1
ATOM 1158 C CA . LEU A 1 156 ? -4.194 -3.971 14.082 1.00 94.62 156 LEU A CA 1
ATOM 1159 C C . LEU A 1 156 ? -4.578 -5.396 13.685 1.00 94.62 156 LEU A C 1
ATOM 1161 O O . LEU A 1 156 ? -3.880 -6.326 14.091 1.00 94.62 156 LEU A O 1
ATOM 1165 N N . ASP A 1 157 ? -5.648 -5.543 12.909 1.00 95.00 157 ASP A N 1
ATOM 1166 C CA . ASP A 1 157 ? -6.304 -6.812 12.572 1.00 95.00 157 ASP A CA 1
ATOM 1167 C C . ASP A 1 157 ? -6.117 -7.228 11.098 1.00 95.00 157 ASP A C 1
ATOM 1169 O O . ASP A 1 157 ? -6.510 -8.330 10.707 1.00 95.00 157 ASP A O 1
ATOM 1173 N N . LEU A 1 158 ? -5.467 -6.389 10.285 1.00 94.50 158 LEU A N 1
ATOM 1174 C CA . LEU A 1 158 ? -5.088 -6.742 8.923 1.00 94.50 158 LEU A CA 1
ATOM 1175 C C . LEU A 1 158 ? -3.991 -7.811 8.954 1.00 94.50 158 LEU A C 1
ATOM 1177 O O . LEU A 1 158 ? -2.867 -7.564 9.389 1.00 94.50 158 LEU A O 1
ATOM 1181 N N . ASP A 1 159 ? -4.313 -8.996 8.437 1.00 93.69 159 ASP A N 1
ATOM 1182 C CA . ASP A 1 159 ? -3.364 -10.091 8.241 1.00 93.69 159 ASP A CA 1
ATOM 1183 C C . ASP A 1 159 ? -2.881 -10.122 6.779 1.00 93.69 159 ASP A C 1
ATOM 1185 O O . ASP A 1 159 ? -3.634 -10.546 5.889 1.00 93.69 159 ASP A O 1
ATOM 1189 N N . PRO A 1 160 ? -1.618 -9.733 6.504 1.00 91.62 160 PRO A N 1
ATOM 1190 C CA . PRO A 1 160 ? -1.067 -9.712 5.155 1.00 91.62 160 PRO A CA 1
ATOM 1191 C C . PRO A 1 160 ? -1.158 -11.063 4.446 1.00 91.62 160 PRO A C 1
ATOM 1193 O O . PRO A 1 160 ? -1.263 -11.097 3.225 1.00 91.62 160 PRO A O 1
ATOM 1196 N N . SER A 1 161 ? -1.129 -12.180 5.183 1.00 90.31 161 SER A N 1
ATOM 1197 C CA . SER A 1 161 ? -1.161 -13.531 4.612 1.00 90.31 161 SER A CA 1
ATOM 1198 C C . SER A 1 161 ? -2.504 -13.873 3.981 1.00 90.31 161 SER A C 1
ATOM 1200 O O . SER A 1 161 ? -2.531 -14.577 2.972 1.00 90.31 161 SER A O 1
ATOM 1202 N N . LYS A 1 162 ? -3.602 -13.340 4.525 1.00 93.00 162 LYS A N 1
ATOM 1203 C CA . LYS A 1 162 ? -4.963 -13.593 4.030 1.00 93.00 162 LYS A CA 1
ATOM 1204 C C . LYS A 1 162 ? -5.294 -12.783 2.782 1.00 93.00 162 LYS A C 1
ATOM 1206 O O . LYS A 1 162 ? -6.097 -13.216 1.965 1.00 93.00 162 LYS A O 1
ATOM 1211 N N . VAL A 1 163 ? -4.643 -11.636 2.605 1.00 93.50 163 VAL A N 1
ATOM 1212 C CA . VAL A 1 163 ? -4.934 -10.695 1.512 1.00 93.50 163 VAL A CA 1
ATOM 1213 C C . VAL A 1 163 ? -3.939 -10.775 0.351 1.00 93.50 163 VAL A C 1
ATOM 1215 O O . VAL A 1 163 ? -4.091 -10.046 -0.623 1.00 93.50 163 VAL A O 1
ATOM 1218 N N . LYS A 1 164 ? -2.945 -11.680 0.389 1.00 90.44 164 LYS A N 1
ATOM 1219 C CA . LYS A 1 164 ? -1.925 -11.819 -0.678 1.00 90.44 164 LYS A CA 1
ATOM 1220 C C . LYS A 1 164 ? -2.523 -12.035 -2.068 1.00 90.44 164 LYS A C 1
ATOM 1222 O O . LYS A 1 164 ? -2.015 -11.490 -3.045 1.00 90.44 164 LYS A O 1
ATOM 1227 N N . ALA A 1 165 ? -3.580 -12.844 -2.162 1.00 91.44 165 ALA A N 1
ATOM 1228 C CA . ALA A 1 165 ? -4.237 -13.130 -3.435 1.00 91.44 165 ALA A CA 1
ATOM 1229 C C . ALA A 1 165 ? -4.879 -11.865 -4.020 1.00 91.44 165 ALA A C 1
ATOM 1231 O O . ALA A 1 165 ? -4.607 -11.514 -5.167 1.00 91.44 165 ALA A O 1
ATOM 1232 N N . TYR A 1 166 ? -5.640 -11.141 -3.196 1.00 94.75 166 TYR A N 1
ATOM 1233 C CA . TYR A 1 166 ? -6.255 -9.878 -3.589 1.00 94.75 166 TYR A CA 1
ATOM 1234 C C . TYR A 1 166 ? -5.205 -8.807 -3.910 1.00 94.75 166 TYR A C 1
ATOM 1236 O O . TYR A 1 166 ? -5.301 -8.132 -4.927 1.00 94.75 166 TYR A O 1
ATOM 1244 N N . PHE A 1 167 ? -4.133 -8.712 -3.120 1.00 94.25 167 PHE A N 1
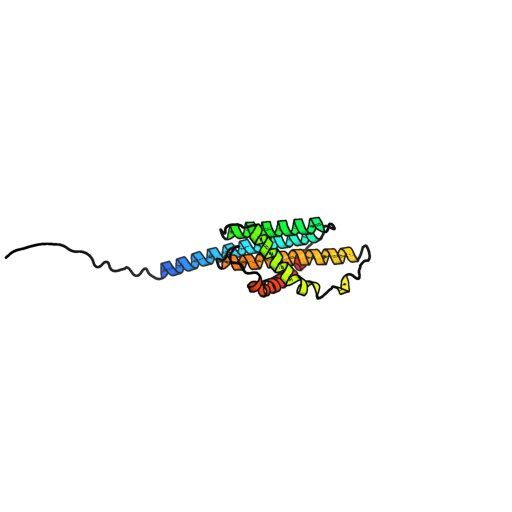ATOM 1245 C CA . PHE A 1 167 ? -2.997 -7.841 -3.418 1.00 94.25 167 PHE A CA 1
ATOM 1246 C C . PHE A 1 167 ? -2.422 -8.107 -4.818 1.00 94.25 167 PHE A C 1
ATOM 1248 O O . PHE A 1 167 ? -2.228 -7.174 -5.592 1.00 94.25 167 PHE A O 1
ATOM 1255 N N . LYS A 1 168 ? -2.184 -9.378 -5.170 1.00 91.88 168 LYS A N 1
ATOM 1256 C CA . LYS A 1 168 ? -1.666 -9.764 -6.491 1.00 91.88 168 LYS A CA 1
ATOM 1257 C C . LYS A 1 168 ? -2.631 -9.392 -7.618 1.00 91.88 168 LYS A C 1
ATOM 1259 O O . LYS A 1 168 ? -2.195 -8.913 -8.660 1.00 91.88 168 LYS A O 1
ATOM 1264 N N . GLU A 1 169 ? -3.925 -9.606 -7.420 1.00 93.62 169 GLU A N 1
ATOM 1265 C CA . GLU A 1 169 ? -4.950 -9.210 -8.387 1.00 93.62 169 GLU A CA 1
ATOM 1266 C C . GLU A 1 169 ? -4.950 -7.691 -8.603 1.00 93.62 169 GLU A C 1
ATOM 1268 O O . GLU A 1 169 ? -4.851 -7.214 -9.734 1.00 93.62 169 GLU A O 1
ATOM 1273 N N . GLN A 1 170 ? -4.982 -6.922 -7.514 1.00 95.50 170 GLN A N 1
ATOM 1274 C CA . GLN A 1 170 ? -4.990 -5.464 -7.575 1.00 95.50 170 GLN A CA 1
ATOM 1275 C C . GLN A 1 170 ? -3.670 -4.899 -8.101 1.00 95.50 170 GLN A C 1
ATOM 1277 O O . GLN A 1 170 ? -3.678 -3.847 -8.731 1.00 95.50 170 GLN A O 1
ATOM 1282 N N . PHE A 1 171 ? -2.547 -5.597 -7.929 1.00 93.38 171 PHE A N 1
ATOM 1283 C CA . PHE A 1 171 ? -1.285 -5.239 -8.571 1.00 93.38 171 PHE A CA 1
ATOM 1284 C C . PHE A 1 171 ? -1.397 -5.293 -10.100 1.00 93.38 171 PHE A C 1
ATOM 1286 O O . PHE A 1 171 ? -0.966 -4.364 -10.779 1.00 93.38 171 PHE A O 1
ATOM 1293 N N . GLU A 1 172 ? -2.026 -6.328 -10.662 1.00 92.19 172 GLU A N 1
ATOM 1294 C CA . GLU A 1 172 ? -2.243 -6.422 -12.113 1.00 92.19 172 GLU A CA 1
ATOM 1295 C C . GLU A 1 172 ? -3.215 -5.357 -12.636 1.00 92.19 172 GLU A C 1
ATOM 1297 O O . GLU A 1 172 ? -3.033 -4.836 -13.741 1.00 92.19 172 GLU A O 1
ATOM 1302 N N . VAL A 1 173 ? -4.227 -4.993 -11.844 1.00 94.19 173 VAL A N 1
ATOM 1303 C CA . VAL A 1 173 ? -5.108 -3.853 -12.146 1.00 94.19 173 VAL A CA 1
ATOM 1304 C C . VAL A 1 173 ? -4.313 -2.548 -12.115 1.00 94.19 173 VAL A C 1
ATOM 1306 O O . VAL A 1 173 ? -4.333 -1.791 -13.086 1.00 94.19 173 VAL A O 1
ATOM 1309 N N . GLY A 1 174 ? -3.547 -2.322 -11.047 1.00 92.25 174 GLY A N 1
ATOM 1310 C CA . GLY A 1 174 ? -2.670 -1.168 -10.875 1.00 92.25 174 GLY A CA 1
ATOM 1311 C C . GLY A 1 174 ? -1.674 -1.025 -12.021 1.00 92.25 174 GLY A C 1
ATOM 1312 O O . GLY A 1 174 ? -1.480 0.073 -12.532 1.00 92.25 174 GLY A O 1
ATOM 1313 N N . ARG A 1 175 ? -1.145 -2.143 -12.528 1.00 90.62 175 ARG A N 1
ATOM 1314 C CA . ARG A 1 175 ? -0.270 -2.172 -13.703 1.00 90.62 175 ARG A CA 1
ATOM 1315 C C . ARG A 1 175 ? -0.930 -1.570 -14.931 1.00 90.62 175 ARG A C 1
ATOM 1317 O O . ARG A 1 175 ? -0.301 -0.767 -15.616 1.00 90.62 175 ARG A O 1
ATOM 1324 N N . LYS A 1 176 ? -2.197 -1.896 -15.189 1.00 91.56 176 LYS A N 1
ATOM 1325 C CA . LYS A 1 176 ? -2.964 -1.310 -16.300 1.00 91.56 176 LYS A CA 1
ATOM 1326 C C . LYS A 1 176 ? -3.248 0.175 -16.064 1.00 91.56 176 LYS A C 1
ATOM 1328 O O . LYS A 1 176 ? -3.069 0.969 -16.983 1.00 91.56 176 LYS A O 1
ATOM 1333 N N . VAL A 1 177 ? -3.629 0.548 -14.840 1.00 89.31 177 VAL A N 1
ATOM 1334 C CA . VAL A 1 177 ? -3.910 1.942 -14.445 1.00 89.31 177 VAL A CA 1
ATOM 1335 C C . VAL A 1 177 ? -2.675 2.825 -14.641 1.00 89.31 177 VAL A C 1
ATOM 1337 O O . VAL A 1 177 ? -2.734 3.850 -15.315 1.00 89.31 177 VAL A O 1
ATOM 1340 N N . THR A 1 178 ? -1.521 2.402 -14.127 1.00 85.81 178 THR A N 1
ATOM 1341 C CA . THR A 1 178 ? -0.261 3.145 -14.250 1.00 85.81 178 THR A CA 1
ATOM 1342 C C . THR A 1 178 ? 0.268 3.164 -15.689 1.00 85.81 178 THR A C 1
ATOM 1344 O O . THR A 1 178 ? 0.826 4.169 -16.122 1.00 85.81 178 THR A O 1
ATOM 1347 N N . GLN A 1 179 ? 0.069 2.092 -16.466 1.00 85.19 179 GLN A N 1
ATOM 1348 C CA . GLN A 1 179 ? 0.415 2.079 -17.893 1.00 85.19 179 GLN A CA 1
ATOM 1349 C C . GLN A 1 179 ? -0.442 3.043 -18.723 1.00 85.19 179 GLN A C 1
ATOM 1351 O O . GLN A 1 179 ? 0.080 3.636 -19.665 1.00 85.19 179 GLN A O 1
ATOM 1356 N N . ALA A 1 180 ? -1.731 3.189 -18.400 1.00 74.25 180 ALA A N 1
ATOM 1357 C CA . ALA A 1 180 ? -2.641 4.090 -19.105 1.00 74.25 180 ALA A CA 1
ATOM 1358 C C . ALA A 1 180 ? -2.267 5.562 -18.885 1.00 74.25 180 ALA A C 1
ATOM 1360 O O . ALA A 1 180 ? -2.141 6.298 -19.858 1.00 74.25 180 ALA A O 1
ATOM 1361 N N . ALA A 1 181 ? -1.969 5.958 -17.643 1.00 68.94 181 ALA A N 1
ATOM 1362 C CA . ALA A 1 181 ? -1.545 7.324 -17.324 1.00 68.94 181 ALA A CA 1
ATOM 1363 C C . ALA A 1 181 ? -0.286 7.763 -18.092 1.00 68.94 181 ALA A C 1
ATOM 1365 O O . ALA A 1 181 ? -0.154 8.922 -18.465 1.00 68.94 181 ALA A O 1
ATOM 1366 N N . LYS A 1 182 ? 0.612 6.819 -18.397 1.00 61.72 182 LYS A N 1
ATOM 1367 C CA . LYS A 1 182 ? 1.839 7.075 -19.161 1.00 61.72 182 LYS A CA 1
ATOM 1368 C C . LYS A 1 182 ? 1.622 7.204 -20.678 1.00 61.72 182 LYS A C 1
ATOM 1370 O O . LYS A 1 182 ? 2.556 7.554 -21.386 1.00 61.72 182 LYS A O 1
ATOM 1375 N N . LYS A 1 183 ? 0.452 6.831 -21.211 1.00 55.25 183 LYS A N 1
ATOM 1376 C CA . LYS A 1 183 ? 0.135 7.017 -22.642 1.00 55.25 183 LYS A CA 1
ATOM 1377 C C . LYS A 1 183 ? -0.402 8.417 -22.944 1.00 55.25 183 LYS A C 1
ATOM 1379 O O . LYS A 1 183 ? -0.409 8.803 -24.106 1.00 55.25 183 LYS A O 1
ATOM 1384 N N . GLU A 1 184 ? -0.855 9.136 -21.921 1.00 46.62 184 GLU A N 1
ATOM 1385 C CA . GLU A 1 184 ? -1.426 10.484 -22.036 1.00 46.62 184 GLU A CA 1
ATOM 1386 C C . GLU A 1 184 ? -0.423 11.600 -21.688 1.00 46.62 184 GLU A C 1
ATOM 1388 O O . GLU A 1 184 ? -0.781 12.775 -21.718 1.00 46.62 184 GLU A O 1
ATOM 1393 N N . THR A 1 185 ? 0.828 11.245 -21.372 1.00 40.41 185 THR A N 1
ATOM 1394 C CA . THR A 1 185 ? 1.951 12.171 -21.126 1.00 40.41 185 THR A CA 1
ATOM 1395 C C . THR A 1 185 ? 3.068 11.937 -22.128 1.00 40.41 185 THR A C 1
ATOM 1397 O O . THR A 1 185 ? 3.688 12.938 -22.543 1.00 40.41 185 THR A O 1
#

Mean predicted aligned error: 11.93 Å

Sequence (185 aa):
MTNAKTATPDTAETPLKTGAEAEQKVQTEQAVVEDKSAEAEELIRKHSYAAAGVGLIPIPWVDFIGLTAIQIKMLHQLSETYKIEFSEDRGKAIIGSLISGFLPVAIAQPVASFIKAIPLIGQTTGAITMSILGGSTTYAIGRVFNQHFASGGTFLDLDPSKVKAYFKEQFEVGRKVTQAAKKET

Foldseek 3Di:
DDDDDDDDDDPPDPPPPDCVVVVVVVVVVVVLLVVLLVVLLVLLLVLLQVLLVLLLDPDVVVNVVSLLVSLLVSLVVNCVSLVADRDSVLSVVLLCVLCVVCVCVVPVPVPVLVVCPDPPPSSVVSSNVSSLQSSLQSQLSSVLSNVQSSVVHHSVPDDSVVCNVSSVVSSVVSSVSSVVVVVVD

pLDDT: mean 77.9, std 18.98, range [35.91, 98.06]

Radius of gyration: 25.6 Å; Cα contacts (8 Å, |Δi|>4): 163; chains: 1; bounding box: 85×27×82 Å